Protein AF-F6BD03-F1 (afdb_monomer)

Nearest PDB structures (foldseek):
  6qvp-assembly3_C  TM=4.163E-01  e=8.626E+00  Salmonella enterica subsp. enterica serovar Typhimurium

Organism: Methanotorris igneus (strain DSM 5666 / JCM 11834 / Kol 5) (NCBI:txid880724)

Mean predicted aligned error: 10.79 Å

Structure (mmCIF, N/CA/C/O backbone):
data_AF-F6BD03-F1
#
_entry.id   AF-F6BD03-F1
#
loop_
_atom_site.group_PDB
_atom_site.id
_atom_site.type_symbol
_atom_site.label_atom_id
_atom_site.label_alt_id
_atom_site.label_comp_id
_atom_site.label_asym_id
_atom_site.label_entity_id
_atom_site.label_seq_id
_atom_site.pdbx_PDB_ins_code
_atom_site.Cartn_x
_atom_site.Cartn_y
_atom_site.Cartn_z
_atom_site.occupancy
_atom_site.B_iso_or_equiv
_atom_site.auth_seq_id
_atom_site.auth_comp_id
_atom_site.auth_asym_id
_atom_site.auth_atom_id
_atom_site.pdbx_PDB_model_num
ATOM 1 N N . MET A 1 1 ? -23.453 11.270 -38.953 1.00 34.50 1 MET A N 1
ATOM 2 C CA . MET A 1 1 ? -22.084 11.730 -38.633 1.00 34.50 1 MET A CA 1
ATOM 3 C C . MET A 1 1 ? -21.462 10.705 -37.702 1.00 34.50 1 MET A C 1
ATOM 5 O O . MET A 1 1 ? -22.049 10.405 -36.673 1.00 34.50 1 MET A O 1
ATOM 9 N N . GLY A 1 2 ? -20.407 10.031 -38.161 1.00 31.00 2 GLY A N 1
ATOM 10 C CA . GLY A 1 2 ? -19.904 8.798 -37.556 1.00 31.00 2 GLY A CA 1
ATOM 11 C C . GLY A 1 2 ? -19.148 9.021 -36.247 1.00 31.00 2 GLY A C 1
ATOM 12 O O . GLY A 1 2 ? -18.328 9.926 -36.150 1.00 31.00 2 GLY A O 1
ATOM 13 N N . ASN A 1 3 ? -19.401 8.139 -35.278 1.00 32.72 3 ASN A N 1
ATOM 14 C CA . ASN A 1 3 ? -18.598 7.952 -34.072 1.00 32.72 3 ASN A CA 1
ATOM 15 C C . ASN A 1 3 ? -17.151 7.601 -34.454 1.00 32.72 3 ASN A C 1
ATOM 17 O O . ASN A 1 3 ? -16.836 6.439 -34.736 1.00 32.72 3 ASN A O 1
ATOM 21 N N . VAL A 1 4 ? -16.262 8.596 -34.465 1.00 35.47 4 VAL A N 1
ATOM 22 C CA . VAL A 1 4 ? -14.822 8.373 -34.599 1.00 35.47 4 VAL A CA 1
ATOM 23 C C . VAL A 1 4 ? -14.325 7.820 -33.269 1.00 35.47 4 VAL A C 1
ATOM 25 O O . VAL A 1 4 ? -14.153 8.528 -32.283 1.00 35.47 4 VAL A O 1
ATOM 28 N N . LYS A 1 5 ? -14.145 6.499 -33.230 1.00 36.28 5 LYS A N 1
ATOM 29 C CA . LYS A 1 5 ? -13.460 5.806 -32.138 1.00 36.28 5 LYS A CA 1
ATOM 30 C C . LYS A 1 5 ? -12.080 6.443 -31.965 1.00 36.28 5 LYS A C 1
ATOM 32 O O . LYS A 1 5 ? -11.293 6.404 -32.909 1.00 36.28 5 LYS A O 1
ATOM 37 N N . ASN A 1 6 ? -11.787 6.964 -30.772 1.00 37.38 6 ASN A N 1
ATOM 38 C CA . ASN A 1 6 ? -10.440 7.331 -30.331 1.00 37.38 6 ASN A CA 1
ATOM 39 C C . ASN A 1 6 ? -9.505 6.129 -30.555 1.00 37.38 6 ASN A C 1
ATOM 41 O O . ASN A 1 6 ? -9.450 5.201 -29.745 1.00 37.38 6 ASN A O 1
ATOM 45 N N . LYS A 1 7 ? -8.818 6.086 -31.701 1.00 50.91 7 LYS A N 1
ATOM 46 C CA . LYS A 1 7 ? -7.825 5.055 -32.000 1.00 50.91 7 LYS A CA 1
ATOM 47 C C . LYS A 1 7 ? -6.576 5.429 -31.219 1.00 50.91 7 LYS A C 1
ATOM 49 O O . LYS A 1 7 ? -5.772 6.225 -31.686 1.00 50.91 7 LYS A O 1
ATOM 54 N N . GLY A 1 8 ? -6.444 4.879 -30.014 1.00 61.28 8 GLY A N 1
ATOM 55 C CA . GLY A 1 8 ? -5.214 5.002 -29.239 1.00 61.28 8 GLY A CA 1
ATOM 56 C C . GLY A 1 8 ? -3.986 4.628 -30.078 1.00 61.28 8 GLY A C 1
ATOM 57 O O . GLY A 1 8 ? -4.073 3.826 -31.014 1.00 61.28 8 GLY A O 1
ATOM 58 N N . LEU A 1 9 ? -2.840 5.221 -29.744 1.00 75.25 9 LEU A N 1
ATOM 59 C CA . LEU A 1 9 ? -1.565 4.950 -30.403 1.00 75.25 9 LEU A CA 1
ATOM 60 C C . LEU A 1 9 ? -1.291 3.443 -30.502 1.00 75.25 9 LEU A C 1
ATOM 62 O O . LEU A 1 9 ? -1.366 2.716 -29.510 1.00 75.25 9 LEU A O 1
ATOM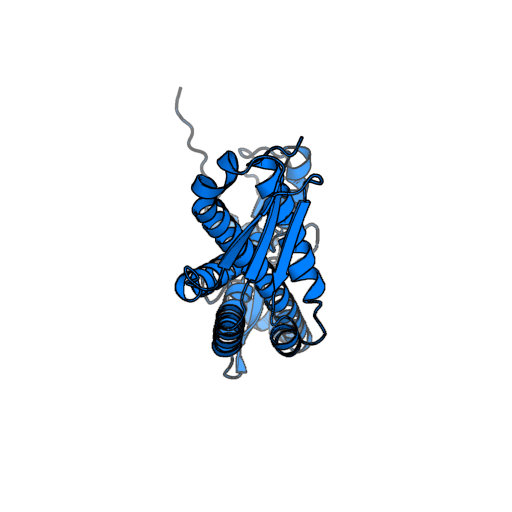 66 N N . SER A 1 10 ? -0.933 2.976 -31.701 1.00 82.00 10 SER A N 1
ATOM 67 C CA . SER A 1 10 ? -0.574 1.568 -31.895 1.00 82.00 10 SER A CA 1
ATOM 68 C C . SER A 1 10 ? 0.624 1.180 -31.020 1.00 82.00 10 SER A C 1
ATOM 70 O O . SER A 1 10 ? 1.537 1.982 -30.795 1.00 82.00 10 SER A O 1
ATOM 72 N N . SER A 1 11 ? 0.665 -0.079 -30.579 1.00 78.69 11 SER A N 1
ATOM 73 C CA . SER A 1 11 ? 1.770 -0.624 -29.775 1.00 78.69 11 SER A CA 1
ATOM 74 C C . SER A 1 11 ? 3.140 -0.423 -30.436 1.00 78.69 11 SER A C 1
ATOM 76 O O . SER A 1 11 ? 4.123 -0.132 -29.756 1.00 78.69 11 SER A O 1
ATOM 78 N N . ARG A 1 12 ? 3.199 -0.502 -31.773 1.00 81.81 12 ARG A N 1
ATOM 79 C CA . ARG A 1 12 ? 4.417 -0.273 -32.562 1.00 81.81 12 ARG A CA 1
ATOM 80 C C . ARG A 1 12 ? 4.909 1.173 -32.480 1.00 81.81 12 ARG A C 1
ATOM 82 O O . ARG A 1 12 ? 6.107 1.382 -32.321 1.00 81.81 12 ARG A O 1
ATOM 89 N N . ILE A 1 13 ? 4.014 2.158 -32.594 1.00 83.12 13 ILE A N 1
ATOM 90 C CA . ILE A 1 13 ? 4.390 3.580 -32.496 1.00 83.12 13 ILE A CA 1
ATOM 91 C C . ILE A 1 13 ? 4.804 3.904 -31.060 1.00 83.12 13 ILE A C 1
ATOM 93 O O . ILE A 1 13 ? 5.838 4.531 -30.852 1.00 83.12 13 ILE A O 1
ATOM 97 N N . ARG A 1 14 ? 4.062 3.389 -30.071 1.00 83.81 14 ARG A N 1
ATOM 98 C CA . ARG A 1 14 ? 4.405 3.542 -28.655 1.00 83.81 14 ARG A CA 1
ATOM 99 C C . ARG A 1 14 ? 5.822 3.062 -28.355 1.00 83.81 14 ARG A C 1
ATOM 101 O O . ARG A 1 14 ? 6.584 3.791 -27.737 1.00 83.81 14 ARG A O 1
ATOM 108 N N . LYS A 1 15 ? 6.189 1.871 -28.835 1.00 82.25 15 LYS A N 1
ATOM 109 C CA . LYS A 1 15 ? 7.537 1.325 -28.654 1.00 82.25 15 LYS A CA 1
ATOM 110 C C . LYS A 1 15 ? 8.623 2.248 -29.224 1.00 82.25 15 LYS A C 1
ATOM 112 O O . LYS A 1 15 ? 9.573 2.545 -28.516 1.00 82.25 15 LYS A O 1
ATOM 117 N N . LYS A 1 16 ? 8.441 2.764 -30.445 1.00 86.56 16 LYS A N 1
ATOM 118 C CA . LYS A 1 16 ? 9.410 3.683 -31.070 1.00 86.56 16 LYS A CA 1
ATOM 119 C C . LYS A 1 16 ? 9.624 4.974 -30.275 1.00 86.56 16 LYS A C 1
ATOM 121 O O . LYS A 1 16 ? 10.739 5.474 -30.227 1.00 86.56 16 LYS A O 1
ATOM 126 N N . ILE A 1 17 ? 8.564 5.521 -29.678 1.00 86.56 17 ILE A N 1
ATOM 127 C CA . ILE A 1 17 ? 8.647 6.748 -28.869 1.00 86.56 17 ILE A CA 1
ATOM 128 C C . ILE A 1 17 ? 9.423 6.478 -27.575 1.00 86.56 17 ILE A C 1
ATOM 130 O O . ILE A 1 17 ? 10.291 7.257 -27.202 1.00 86.56 17 ILE A O 1
ATOM 134 N N . LEU A 1 18 ? 9.162 5.337 -26.933 1.00 84.81 18 LEU A N 1
ATOM 135 C CA . LEU A 1 18 ? 9.890 4.928 -25.732 1.00 84.81 18 LEU A CA 1
ATOM 136 C C . LEU A 1 18 ? 11.373 4.666 -26.010 1.00 84.81 18 LEU A C 1
ATOM 138 O O . LEU A 1 18 ? 12.208 5.057 -25.204 1.00 84.81 18 LEU A O 1
ATOM 142 N N . GLU A 1 19 ? 11.694 4.037 -27.143 1.00 85.69 19 GLU A N 1
ATOM 143 C CA . GLU A 1 19 ? 13.076 3.826 -27.592 1.00 85.69 19 GLU A CA 1
ATOM 144 C C . GLU A 1 19 ? 13.786 5.155 -27.890 1.00 85.69 19 GLU A C 1
ATOM 146 O O . GLU A 1 19 ? 14.921 5.327 -27.453 1.00 85.69 19 GLU A O 1
ATOM 151 N N . ARG A 1 20 ? 13.118 6.109 -28.563 1.00 89.00 20 ARG A N 1
ATOM 152 C CA . ARG A 1 20 ? 13.652 7.465 -28.805 1.00 89.00 20 ARG A CA 1
ATOM 153 C C . ARG A 1 20 ? 14.023 8.164 -27.499 1.00 89.00 20 ARG A C 1
ATOM 155 O O . ARG A 1 20 ? 15.068 8.795 -27.428 1.00 89.00 20 ARG A O 1
ATOM 162 N N . ASP A 1 21 ? 13.173 8.029 -26.487 1.00 86.75 21 ASP A N 1
ATOM 163 C CA . ASP A 1 21 ? 13.332 8.705 -25.197 1.00 86.75 21 ASP A CA 1
ATOM 164 C C . ASP A 1 21 ? 14.113 7.856 -24.177 1.00 86.75 21 ASP A C 1
ATOM 166 O O . ASP A 1 21 ? 14.060 8.115 -22.973 1.00 86.75 21 ASP A O 1
ATOM 170 N N . GLU A 1 22 ? 14.793 6.798 -24.636 1.00 84.62 22 GLU A N 1
ATOM 171 C CA . GLU A 1 22 ? 15.607 5.884 -23.821 1.00 84.62 22 GLU A CA 1
ATOM 172 C C . GLU A 1 22 ? 14.873 5.293 -22.606 1.00 84.62 22 GLU A C 1
ATOM 174 O O . GLU A 1 22 ? 15.479 4.949 -21.588 1.00 84.62 22 GLU A O 1
ATOM 179 N N . TYR A 1 23 ? 13.546 5.175 -22.685 1.00 83.62 23 TYR A N 1
ATOM 180 C CA . TYR A 1 23 ? 12.695 4.750 -21.575 1.00 83.62 23 TYR A CA 1
ATOM 181 C C . TYR A 1 23 ? 12.895 5.605 -20.306 1.00 83.62 23 TYR A C 1
ATOM 183 O O . TYR A 1 23 ? 12.833 5.102 -19.173 1.00 83.62 23 TYR A O 1
ATOM 191 N N . LYS A 1 24 ? 13.087 6.914 -20.496 1.00 85.50 24 LYS A N 1
ATOM 192 C CA . LYS A 1 24 ? 13.157 7.932 -19.444 1.00 85.50 24 LYS A CA 1
ATOM 193 C C . LYS A 1 24 ? 12.016 8.937 -19.591 1.00 85.50 24 LYS A C 1
ATOM 195 O O . LYS A 1 24 ? 11.458 9.153 -20.664 1.00 85.50 24 LYS A O 1
ATOM 200 N N . CYS A 1 25 ? 11.643 9.557 -18.477 1.00 85.00 25 CYS A N 1
ATOM 201 C CA . CYS A 1 25 ? 10.797 10.744 -18.511 1.00 85.00 25 CYS A CA 1
ATOM 202 C C . CYS A 1 25 ? 11.588 11.916 -19.102 1.00 85.00 25 CYS A C 1
ATOM 204 O O . CYS A 1 25 ? 12.635 12.262 -18.562 1.00 85.00 25 CYS A O 1
ATOM 206 N N . ASN A 1 26 ? 11.062 12.583 -20.126 1.00 90.25 26 ASN A N 1
ATOM 207 C CA . ASN A 1 26 ? 11.735 13.744 -20.724 1.00 90.25 26 ASN A CA 1
ATOM 208 C C . ASN A 1 26 ? 11.722 14.999 -19.838 1.00 90.25 26 ASN A C 1
ATOM 210 O O . ASN A 1 26 ? 12.427 15.955 -20.130 1.00 90.25 26 ASN A O 1
ATOM 214 N N . ILE A 1 27 ? 10.914 15.018 -18.772 1.00 86.38 27 ILE A N 1
ATOM 215 C CA . ILE A 1 27 ? 10.847 16.156 -17.845 1.00 86.38 27 ILE A CA 1
ATOM 216 C C . ILE A 1 27 ? 11.785 15.953 -16.657 1.00 86.38 27 ILE A C 1
ATOM 218 O O . ILE A 1 27 ? 12.604 16.813 -16.365 1.00 86.38 27 ILE A O 1
ATOM 222 N N . CYS A 1 28 ? 11.670 14.825 -15.953 1.00 85.06 28 CYS A N 1
ATOM 223 C CA . CYS A 1 28 ? 12.428 14.590 -14.718 1.00 85.06 28 CYS A CA 1
ATOM 224 C C . CYS A 1 28 ? 13.559 13.562 -14.853 1.00 85.06 28 CYS A C 1
ATOM 226 O O . CYS A 1 28 ? 14.200 13.233 -13.862 1.00 85.06 28 CYS A O 1
ATOM 228 N N . GLY A 1 29 ? 13.763 12.975 -16.035 1.00 82.75 29 GLY A N 1
ATOM 229 C CA . GLY A 1 29 ? 14.787 11.951 -16.274 1.00 82.75 29 GLY A CA 1
ATOM 230 C C . GLY A 1 29 ? 14.507 10.583 -15.638 1.00 82.75 29 GLY A C 1
ATOM 231 O O . GLY A 1 29 ? 15.286 9.651 -15.827 1.00 82.75 29 GLY A O 1
ATOM 232 N N . HIS A 1 30 ? 13.404 10.419 -14.896 1.00 80.31 30 HIS A N 1
ATOM 233 C CA . HIS A 1 30 ? 13.116 9.186 -14.159 1.00 80.31 30 HIS A CA 1
ATOM 234 C C . HIS A 1 30 ? 13.024 7.964 -15.088 1.00 80.31 30 HIS A C 1
ATOM 236 O O . HIS A 1 30 ? 12.178 7.922 -15.988 1.00 80.31 30 HIS A O 1
ATOM 242 N N . LYS A 1 31 ? 13.869 6.955 -14.827 1.00 78.06 31 LYS A N 1
ATOM 243 C CA . LYS A 1 31 ? 13.807 5.625 -15.450 1.00 78.06 31 LYS A CA 1
ATOM 244 C C . LYS A 1 31 ? 12.600 4.867 -14.891 1.00 78.06 31 LYS A C 1
ATOM 246 O O . LYS A 1 31 ? 12.364 4.860 -13.686 1.00 78.06 31 LYS A O 1
ATOM 251 N N . TYR A 1 32 ? 11.821 4.226 -15.759 1.00 78.50 32 TYR A N 1
ATOM 252 C CA . TYR A 1 32 ? 10.611 3.515 -15.326 1.00 78.50 32 TYR A CA 1
ATOM 253 C C . TYR A 1 32 ? 10.855 2.065 -14.876 1.00 78.50 32 TYR A C 1
ATOM 255 O O . TYR A 1 32 ? 10.100 1.508 -14.069 1.00 78.50 32 TYR A O 1
ATOM 263 N N . LEU A 1 33 ? 11.892 1.448 -15.434 1.00 82.94 33 LEU A N 1
ATOM 264 C CA . LEU A 1 33 ? 12.322 0.104 -15.084 1.00 82.94 33 LEU A CA 1
ATOM 265 C C . LEU A 1 33 ? 13.367 0.181 -13.976 1.00 82.94 33 LEU A C 1
ATOM 267 O O . LEU A 1 33 ? 14.216 1.071 -13.971 1.00 82.94 33 LEU A O 1
ATOM 271 N N . GLN A 1 34 ? 13.279 -0.758 -13.049 1.00 83.12 34 GLN A N 1
ATOM 272 C CA . GLN A 1 34 ? 14.156 -0.890 -11.898 1.00 83.12 34 GLN A CA 1
ATOM 273 C C . GLN A 1 34 ? 14.659 -2.328 -11.819 1.00 83.12 34 GLN A C 1
ATOM 275 O O . GLN A 1 34 ? 14.013 -3.249 -12.323 1.00 83.12 34 GLN A O 1
ATOM 280 N N . ILE A 1 35 ? 15.810 -2.507 -11.176 1.00 86.81 35 ILE A N 1
ATOM 281 C CA . ILE A 1 35 ? 16.271 -3.833 -10.777 1.00 86.81 35 ILE A CA 1
ATOM 282 C C . ILE A 1 35 ? 15.667 -4.170 -9.428 1.00 86.81 35 ILE A C 1
ATOM 284 O O . ILE A 1 35 ? 15.650 -3.329 -8.536 1.00 86.81 35 ILE A O 1
ATOM 288 N N . HIS A 1 36 ? 15.206 -5.406 -9.328 1.00 89.81 36 HIS A N 1
ATOM 289 C CA . HIS A 1 36 ? 14.795 -6.046 -8.096 1.00 89.81 36 HIS A CA 1
ATOM 290 C C . HIS A 1 36 ? 15.735 -7.214 -7.799 1.00 89.81 36 HIS A C 1
ATOM 292 O O . HIS A 1 36 ? 16.073 -7.975 -8.717 1.00 89.81 36 HIS A O 1
ATOM 298 N N . ILE A 1 37 ? 16.140 -7.361 -6.538 1.00 89.06 37 ILE A N 1
ATOM 299 C CA . ILE A 1 37 ? 16.960 -8.479 -6.075 1.00 89.06 37 ILE A CA 1
ATOM 300 C C . ILE A 1 37 ? 16.025 -9.508 -5.443 1.00 89.06 37 ILE A C 1
ATOM 302 O O . ILE A 1 37 ? 15.458 -9.306 -4.375 1.00 89.06 37 ILE A O 1
ATOM 306 N N . LEU A 1 38 ? 15.859 -10.641 -6.119 1.00 86.31 38 LEU A N 1
ATOM 307 C CA . LEU A 1 38 ? 15.067 -11.754 -5.612 1.00 86.31 38 LEU A CA 1
ATOM 308 C C . LEU A 1 38 ? 15.739 -12.361 -4.373 1.00 86.31 38 LEU A C 1
ATOM 310 O O . LEU A 1 38 ? 16.960 -12.339 -4.236 1.00 86.31 38 LEU A O 1
ATOM 314 N N . LYS A 1 39 ? 14.954 -13.014 -3.508 1.00 82.88 39 LYS A N 1
ATOM 315 C CA . LYS A 1 39 ? 15.453 -13.662 -2.275 1.00 82.88 39 LYS A CA 1
ATOM 316 C C . LYS A 1 39 ? 16.577 -14.678 -2.491 1.00 82.88 39 LYS A C 1
ATOM 318 O O . LYS A 1 39 ? 17.366 -14.921 -1.588 1.00 82.88 39 LYS A O 1
ATOM 323 N N . ASN A 1 40 ? 16.651 -15.284 -3.674 1.00 84.88 40 ASN A N 1
ATOM 324 C CA . ASN A 1 40 ? 17.719 -16.214 -4.047 1.00 84.88 40 ASN A CA 1
ATOM 325 C C . ASN A 1 40 ? 18.979 -15.518 -4.606 1.00 84.88 40 ASN A C 1
ATOM 327 O O . ASN A 1 40 ? 19.872 -16.201 -5.096 1.00 84.88 40 ASN A O 1
ATOM 331 N N . GLY A 1 41 ? 19.037 -14.184 -4.576 1.00 84.88 41 GLY A N 1
ATOM 332 C CA . GLY A 1 41 ? 20.131 -13.368 -5.103 1.00 84.88 41 GLY A CA 1
ATOM 333 C C . GLY A 1 41 ? 20.040 -13.059 -6.600 1.00 84.88 41 GLY A C 1
ATOM 334 O O . GLY A 1 41 ? 20.858 -12.296 -7.110 1.00 84.88 41 GLY A O 1
ATOM 335 N N . ASN A 1 42 ? 19.058 -13.611 -7.322 1.00 88.19 42 ASN A N 1
ATOM 336 C CA . ASN A 1 42 ? 18.906 -13.342 -8.752 1.00 88.19 42 ASN A CA 1
ATOM 337 C C . ASN A 1 42 ? 18.360 -11.931 -9.003 1.00 88.19 42 ASN A C 1
ATOM 339 O O . ASN A 1 42 ? 17.533 -11.421 -8.253 1.00 88.19 42 ASN A O 1
ATOM 343 N N . LEU A 1 43 ? 18.767 -11.330 -10.120 1.00 90.81 43 LEU A N 1
ATOM 344 C CA . LEU A 1 43 ? 18.304 -10.008 -10.538 1.00 90.81 43 LEU A CA 1
ATOM 345 C C . LEU A 1 43 ? 17.118 -10.124 -11.501 1.00 90.81 43 LEU A C 1
ATOM 347 O O . LEU A 1 43 ? 17.119 -10.977 -12.390 1.00 90.81 43 LEU A O 1
ATOM 351 N N . SER A 1 44 ? 16.136 -9.234 -11.361 1.00 89.94 44 SER A N 1
ATOM 352 C CA . SER A 1 44 ? 15.012 -9.094 -12.295 1.00 89.94 44 SER A CA 1
ATOM 353 C C . SER A 1 44 ? 14.787 -7.634 -12.683 1.00 89.94 44 SER A C 1
ATOM 355 O O . SER A 1 44 ? 14.926 -6.735 -11.855 1.00 89.94 44 SER A O 1
ATOM 357 N N . ILE A 1 45 ? 14.415 -7.396 -13.944 1.00 89.88 45 ILE A N 1
ATOM 358 C CA . ILE A 1 45 ? 13.992 -6.090 -14.451 1.00 89.88 45 ILE A CA 1
ATOM 359 C C . ILE A 1 45 ? 12.491 -5.954 -14.262 1.00 89.88 45 ILE A C 1
ATOM 361 O O . ILE A 1 45 ? 11.693 -6.549 -14.983 1.00 89.88 45 ILE A O 1
ATOM 365 N N . LEU A 1 46 ? 12.083 -5.126 -13.309 1.00 87.06 46 LEU A N 1
ATOM 366 C CA . LEU A 1 46 ? 10.680 -4.890 -13.011 1.00 87.06 46 LEU A CA 1
ATOM 367 C C . LEU A 1 46 ? 10.295 -3.449 -13.311 1.00 87.06 46 LEU A C 1
ATOM 369 O O . LEU A 1 46 ? 11.047 -2.499 -13.115 1.00 87.06 46 LEU A O 1
ATOM 373 N N . CYS A 1 47 ? 9.057 -3.265 -13.753 1.00 82.69 47 CYS A N 1
ATOM 374 C CA . CYS A 1 47 ? 8.455 -1.949 -13.705 1.00 82.69 47 CYS A CA 1
ATOM 375 C C . CYS A 1 47 ? 8.242 -1.501 -12.257 1.00 82.69 47 CYS A C 1
ATOM 377 O O . CYS A 1 47 ? 7.959 -2.347 -11.409 1.00 82.69 47 CYS A O 1
ATOM 379 N N . LYS A 1 48 ? 8.251 -0.187 -11.986 1.00 80.00 48 LYS A N 1
ATOM 380 C CA . LYS A 1 48 ? 8.024 0.353 -10.629 1.00 80.00 48 LYS A CA 1
ATOM 381 C C . LYS A 1 48 ? 6.836 -0.308 -9.912 1.00 80.00 48 LYS A C 1
ATOM 383 O O . LYS A 1 48 ? 6.945 -0.719 -8.767 1.00 80.00 48 LYS A O 1
ATOM 388 N N . GLN A 1 49 ? 5.704 -0.511 -10.592 1.00 79.56 49 GLN A N 1
ATOM 389 C CA . GLN A 1 49 ? 4.540 -1.152 -9.967 1.00 79.56 49 GLN A CA 1
ATOM 390 C C . GLN A 1 49 ? 4.764 -2.638 -9.630 1.00 79.56 49 GLN A C 1
ATOM 392 O O . GLN A 1 49 ? 4.335 -3.095 -8.572 1.00 79.56 49 GLN A O 1
ATOM 397 N N . CYS A 1 50 ? 5.383 -3.412 -10.527 1.00 84.81 50 CYS A N 1
ATOM 398 C CA . CYS A 1 50 ? 5.688 -4.819 -10.259 1.00 84.81 50 CYS A CA 1
ATOM 399 C C . CYS A 1 50 ? 6.770 -4.967 -9.195 1.00 84.81 50 CYS A C 1
ATOM 401 O O . CYS A 1 50 ? 6.700 -5.921 -8.428 1.00 84.81 50 CYS A O 1
ATOM 403 N N . HIS A 1 51 ? 7.697 -4.013 -9.135 1.00 87.69 51 HIS A N 1
ATOM 404 C CA . HIS A 1 51 ? 8.753 -3.959 -8.144 1.00 87.69 51 HIS A CA 1
ATOM 405 C C . HIS A 1 51 ? 8.186 -3.767 -6.734 1.00 87.69 51 HIS A C 1
ATOM 407 O O . HIS A 1 51 ? 8.338 -4.645 -5.893 1.00 87.69 51 HIS A O 1
ATOM 413 N N . TYR A 1 52 ? 7.393 -2.710 -6.518 1.00 87.06 52 TYR A N 1
ATOM 414 C CA . TYR A 1 52 ? 6.691 -2.509 -5.244 1.00 87.06 52 TYR A CA 1
ATOM 415 C C . TYR A 1 52 ? 5.817 -3.710 -4.875 1.00 87.06 52 TYR A C 1
ATOM 417 O O . TYR A 1 52 ? 5.778 -4.112 -3.723 1.00 87.06 52 TYR A O 1
ATOM 425 N N . ARG A 1 53 ? 5.117 -4.322 -5.840 1.00 86.38 53 ARG A N 1
ATOM 426 C CA . ARG A 1 53 ? 4.302 -5.520 -5.573 1.00 86.38 53 ARG A CA 1
ATOM 427 C C . ARG A 1 53 ? 5.127 -6.739 -5.156 1.00 86.38 53 ARG A C 1
ATOM 429 O O . ARG A 1 53 ? 4.586 -7.576 -4.441 1.00 86.38 53 ARG A O 1
ATOM 436 N N . ALA A 1 54 ? 6.362 -6.876 -5.639 1.00 89.06 54 ALA A N 1
ATOM 437 C CA . ALA A 1 54 ? 7.260 -7.947 -5.217 1.00 89.06 54 ALA A CA 1
ATOM 438 C C . ALA A 1 54 ? 7.640 -7.752 -3.744 1.00 89.06 54 ALA A C 1
ATOM 440 O O . ALA A 1 54 ? 7.298 -8.600 -2.924 1.00 89.06 54 ALA A O 1
ATOM 441 N N . HIS A 1 55 ? 8.148 -6.566 -3.397 1.00 90.81 55 HIS A N 1
ATOM 442 C CA . HIS A 1 55 ? 8.465 -6.198 -2.014 1.00 90.81 55 HIS A CA 1
ATOM 443 C C . HIS A 1 55 ? 7.258 -6.273 -1.074 1.00 90.81 55 HIS A C 1
ATOM 445 O O . HIS A 1 55 ? 7.363 -6.830 0.010 1.00 90.81 55 HIS A O 1
ATOM 451 N N . ILE A 1 56 ? 6.075 -5.811 -1.498 1.00 89.31 56 ILE A N 1
ATOM 452 C CA . ILE A 1 56 ? 4.831 -5.970 -0.725 1.00 89.31 56 ILE A CA 1
ATOM 453 C C . ILE A 1 56 ? 4.563 -7.448 -0.433 1.00 89.31 56 ILE A C 1
ATOM 455 O O . ILE A 1 56 ? 4.248 -7.801 0.699 1.00 89.31 56 ILE A O 1
ATOM 459 N N . SER A 1 57 ? 4.670 -8.316 -1.441 1.00 88.19 57 SER A N 1
ATOM 460 C CA . SER A 1 57 ? 4.444 -9.750 -1.257 1.00 88.19 57 SER A CA 1
ATOM 461 C C . SER A 1 57 ? 5.454 -10.359 -0.287 1.00 88.19 57 SER A C 1
ATOM 463 O O . SER A 1 57 ? 5.090 -11.217 0.514 1.00 88.19 57 SER A O 1
ATOM 465 N N . ASP A 1 58 ? 6.710 -9.924 -0.348 1.00 89.25 58 ASP A N 1
ATOM 466 C CA . ASP A 1 58 ? 7.757 -10.402 0.546 1.00 89.25 58 ASP A CA 1
ATOM 467 C C . ASP A 1 58 ? 7.550 -9.925 1.982 1.00 89.25 58 ASP A C 1
ATOM 469 O O . ASP A 1 58 ? 7.605 -10.748 2.899 1.00 89.25 58 ASP A O 1
ATOM 473 N N . LYS A 1 59 ? 7.217 -8.643 2.165 1.00 88.25 59 LYS A N 1
ATOM 474 C CA . LYS A 1 59 ? 6.946 -8.046 3.472 1.00 88.25 59 LYS A CA 1
ATOM 475 C C . LYS A 1 59 ? 5.681 -8.578 4.117 1.00 88.25 59 LYS A C 1
ATOM 477 O O . LYS A 1 59 ? 5.708 -8.846 5.305 1.00 88.25 59 LYS A O 1
ATOM 482 N N . ILE A 1 60 ? 4.596 -8.805 3.376 1.00 86.19 60 ILE A N 1
ATOM 483 C CA . ILE A 1 60 ? 3.382 -9.417 3.949 1.00 86.19 60 ILE A CA 1
ATOM 484 C C . ILE A 1 60 ? 3.707 -10.777 4.581 1.00 86.19 60 ILE A C 1
ATOM 486 O O . ILE A 1 60 ? 3.230 -11.077 5.673 1.00 86.19 60 ILE A O 1
ATOM 490 N N . ASN A 1 61 ? 4.545 -11.583 3.925 1.00 85.81 61 ASN A N 1
ATOM 491 C CA . ASN A 1 61 ? 4.956 -12.876 4.466 1.00 85.81 61 ASN A CA 1
ATOM 492 C C . ASN A 1 61 ? 5.844 -12.716 5.711 1.00 85.81 61 ASN A C 1
ATOM 494 O O . ASN A 1 61 ? 5.613 -13.400 6.706 1.00 85.81 61 ASN A O 1
ATOM 498 N N . GLU A 1 62 ? 6.812 -11.795 5.683 1.00 87.69 62 GLU A N 1
ATOM 499 C CA . GLU A 1 62 ? 7.688 -11.473 6.824 1.00 87.69 62 GLU A CA 1
ATOM 500 C C . GLU A 1 62 ? 6.890 -10.962 8.038 1.00 87.69 62 GLU A C 1
ATOM 502 O O . GLU A 1 62 ? 7.121 -11.377 9.172 1.00 87.69 62 GLU A O 1
ATOM 507 N N . TYR A 1 63 ? 5.885 -10.124 7.787 1.00 86.62 63 TYR A N 1
ATOM 508 C CA . TYR A 1 63 ? 5.040 -9.496 8.798 1.00 86.62 63 TYR A CA 1
ATOM 509 C C . TYR A 1 63 ? 3.858 -10.362 9.245 1.00 86.62 63 TYR A C 1
ATOM 511 O O . TYR A 1 63 ? 3.108 -9.941 10.121 1.00 86.62 63 TYR A O 1
ATOM 519 N N . SER A 1 64 ? 3.664 -11.561 8.694 1.00 86.44 64 SER A N 1
ATOM 520 C CA . SER A 1 64 ? 2.510 -12.413 9.023 1.00 86.44 64 SER A CA 1
ATOM 521 C C . SER A 1 64 ? 2.393 -12.704 10.528 1.00 86.44 64 SER A C 1
ATOM 523 O O . SER A 1 64 ? 1.338 -12.481 11.121 1.00 86.44 64 SER A O 1
ATOM 525 N N . ASN A 1 65 ? 3.496 -13.099 11.172 1.00 85.69 65 ASN A N 1
ATOM 526 C CA . ASN A 1 65 ? 3.551 -13.335 12.619 1.00 85.69 65 ASN A CA 1
ATOM 527 C C . ASN A 1 65 ? 3.353 -12.048 13.429 1.00 85.69 65 ASN A C 1
ATOM 529 O O . ASN A 1 65 ? 2.694 -12.061 14.469 1.00 85.69 65 ASN A O 1
ATOM 533 N N . PHE A 1 66 ? 3.902 -10.928 12.953 1.00 84.75 66 PHE A N 1
ATOM 534 C CA . PHE A 1 66 ? 3.692 -9.621 13.571 1.00 84.75 66 PHE A CA 1
ATOM 535 C C . PHE A 1 66 ? 2.210 -9.229 13.540 1.00 84.75 66 PHE A C 1
ATOM 537 O O . PHE A 1 66 ? 1.650 -8.892 14.579 1.00 84.75 66 PHE A O 1
ATOM 544 N N . LEU A 1 67 ? 1.554 -9.332 12.379 1.00 84.38 67 LEU A N 1
ATOM 545 C CA . LEU A 1 67 ? 0.133 -9.024 12.212 1.00 84.38 67 LEU A CA 1
ATOM 546 C C . LEU A 1 67 ? -0.733 -9.902 13.115 1.00 84.38 67 LEU A C 1
ATOM 548 O O . LEU A 1 67 ? -1.625 -9.388 13.788 1.00 84.38 67 LEU A O 1
ATOM 552 N N . PHE A 1 68 ? -0.433 -11.201 13.174 1.00 86.81 68 PHE A N 1
ATOM 553 C CA . PHE A 1 68 ? -1.098 -12.125 14.085 1.00 86.81 68 PHE A CA 1
ATOM 554 C C . PHE A 1 68 ? -0.952 -11.669 15.541 1.00 86.81 68 PHE A C 1
ATOM 556 O O . PHE A 1 68 ? -1.942 -11.565 16.260 1.00 86.81 68 PHE A O 1
ATOM 563 N N . THR A 1 69 ? 0.268 -11.325 15.958 1.00 84.81 69 THR A N 1
ATOM 564 C CA . THR A 1 69 ? 0.569 -10.891 17.330 1.00 84.81 69 THR A CA 1
ATOM 565 C C . THR A 1 69 ? -0.151 -9.589 17.685 1.00 84.81 69 THR A C 1
ATOM 567 O O . THR A 1 69 ? -0.729 -9.488 18.765 1.00 84.81 69 THR A O 1
ATOM 570 N N . VAL A 1 70 ? -0.174 -8.612 16.769 1.00 81.88 70 VAL A N 1
ATOM 571 C CA . VAL A 1 70 ? -0.943 -7.366 16.923 1.00 81.88 70 VAL A CA 1
ATOM 572 C C . VAL A 1 70 ? -2.418 -7.682 17.141 1.00 81.88 70 VAL A C 1
ATOM 574 O O . VAL A 1 70 ? -3.002 -7.204 18.108 1.00 81.88 70 VAL A O 1
ATOM 577 N N . VAL A 1 71 ? -3.018 -8.515 16.286 1.00 83.69 71 VAL A N 1
ATOM 578 C CA . VAL A 1 71 ? -4.434 -8.886 16.408 1.00 83.69 71 VAL A CA 1
ATOM 579 C C . VAL A 1 71 ? -4.716 -9.579 17.743 1.00 83.69 71 VAL A C 1
ATOM 581 O O . VAL A 1 71 ? -5.647 -9.172 18.433 1.00 83.69 71 VAL A O 1
ATOM 584 N N . GLN A 1 72 ? -3.899 -10.557 18.149 1.00 84.56 72 GLN A N 1
ATOM 585 C CA . GLN A 1 72 ? -4.073 -11.252 19.431 1.00 84.56 72 GLN A CA 1
ATOM 586 C C . GLN A 1 72 ? -3.975 -10.294 20.623 1.00 84.56 72 GLN A C 1
ATOM 588 O O . GLN A 1 72 ? -4.834 -10.322 21.498 1.00 84.56 72 GLN A O 1
ATOM 593 N N . LYS A 1 73 ? -3.000 -9.375 20.635 1.00 80.44 73 LYS A N 1
ATOM 594 C CA . LYS A 1 73 ? -2.887 -8.376 21.709 1.00 80.44 73 LYS A CA 1
ATOM 595 C C . LYS A 1 73 ? -4.054 -7.408 21.765 1.00 80.44 73 LYS A C 1
ATOM 597 O O . LYS A 1 73 ? -4.447 -7.004 22.858 1.00 80.44 73 LYS A O 1
ATOM 602 N N . ILE A 1 74 ? -4.621 -7.045 20.619 1.00 79.06 74 ILE A N 1
ATOM 603 C CA . ILE A 1 74 ? -5.825 -6.217 20.604 1.00 79.06 74 ILE A CA 1
ATOM 604 C C . ILE A 1 74 ? -7.009 -7.023 21.157 1.00 79.06 74 ILE A C 1
ATOM 606 O O . ILE A 1 74 ? -7.726 -6.492 21.991 1.00 79.06 74 ILE A O 1
ATOM 610 N N . LEU A 1 75 ? -7.173 -8.302 20.793 1.00 80.50 75 LEU A N 1
ATOM 611 C CA . LEU A 1 75 ? -8.240 -9.167 21.327 1.00 80.50 75 LEU A CA 1
ATOM 612 C C . LEU A 1 75 ? -8.122 -9.426 22.840 1.00 80.50 75 LEU A C 1
ATOM 614 O O . LEU A 1 75 ? -9.139 -9.503 23.523 1.00 80.50 75 LEU A O 1
ATOM 618 N N . GLU A 1 76 ? -6.898 -9.534 23.366 1.00 81.75 76 GLU A N 1
ATOM 619 C CA . GLU A 1 76 ? -6.614 -9.608 24.811 1.00 81.75 76 GLU A CA 1
ATOM 620 C C . GLU A 1 76 ? -6.910 -8.286 25.544 1.00 81.75 76 GLU A C 1
ATOM 622 O O . GLU A 1 76 ? -7.036 -8.257 26.771 1.00 81.75 76 GLU A O 1
ATOM 627 N N . SER A 1 77 ? -6.987 -7.174 24.809 1.00 78.94 77 SER A N 1
ATOM 628 C CA . SER A 1 77 ? -7.274 -5.853 25.358 1.00 78.94 77 SER A CA 1
ATOM 629 C C . SER A 1 77 ? -8.777 -5.596 25.376 1.00 78.94 77 SER A C 1
ATOM 631 O O . SER A 1 77 ? -9.495 -5.912 24.428 1.00 78.94 77 SER A O 1
ATOM 633 N N . LYS A 1 78 ? -9.261 -4.963 26.445 1.00 80.81 78 LYS A N 1
ATOM 634 C CA . LYS A 1 78 ? -10.622 -4.428 26.485 1.00 80.81 78 LYS A CA 1
ATOM 635 C C . LYS A 1 78 ? -10.598 -2.981 26.020 1.00 80.81 78 LYS A C 1
ATOM 637 O O . LYS A 1 78 ? -9.804 -2.184 26.517 1.00 80.81 78 LYS A O 1
ATOM 642 N N . LEU A 1 79 ? -11.448 -2.673 25.045 1.00 80.44 79 LEU A N 1
ATOM 643 C CA . LEU A 1 79 ? -11.727 -1.311 24.618 1.00 80.44 79 LEU A CA 1
ATOM 644 C C . LEU A 1 79 ? -12.981 -0.838 25.338 1.00 80.44 79 LEU A C 1
ATOM 646 O O . LEU A 1 79 ? -14.079 -1.308 25.035 1.00 80.44 79 LEU A O 1
ATOM 650 N N . VAL A 1 80 ? -12.815 0.082 26.280 1.00 83.50 80 VAL A N 1
ATOM 651 C CA . VAL A 1 80 ? -13.910 0.653 27.056 1.00 83.50 80 VAL A CA 1
ATOM 652 C C . VAL A 1 80 ? -14.252 2.022 26.486 1.00 83.50 80 VAL A C 1
ATOM 654 O O . VAL A 1 80 ? -13.410 2.908 26.376 1.00 83.50 80 VAL A O 1
ATOM 657 N N . ILE A 1 81 ? -15.509 2.195 26.101 1.00 81.88 81 ILE A N 1
ATOM 658 C CA . ILE A 1 81 ? -16.056 3.462 25.631 1.00 81.88 81 ILE A CA 1
ATOM 659 C C . ILE A 1 81 ? -17.046 3.921 26.680 1.00 81.88 81 ILE A C 1
ATOM 661 O O . ILE A 1 81 ? -18.106 3.314 26.826 1.00 81.88 81 ILE A O 1
ATOM 665 N N . THR A 1 82 ? -16.703 4.991 27.383 1.00 84.75 82 THR A N 1
ATOM 666 C CA . THR A 1 82 ? -17.583 5.630 28.354 1.00 84.75 82 THR A CA 1
ATOM 667 C C . THR A 1 82 ? -18.265 6.817 27.694 1.00 84.75 82 THR A C 1
ATOM 669 O O . THR A 1 82 ? -17.610 7.747 27.223 1.00 84.75 82 THR A O 1
ATOM 672 N N . ILE A 1 83 ? -19.594 6.793 27.660 1.00 80.00 83 ILE A N 1
ATOM 673 C CA . ILE A 1 83 ? -20.406 7.897 27.152 1.00 80.00 83 ILE A CA 1
ATOM 674 C C . ILE A 1 83 ? -21.167 8.508 28.317 1.00 80.00 83 ILE A C 1
ATOM 676 O O . IL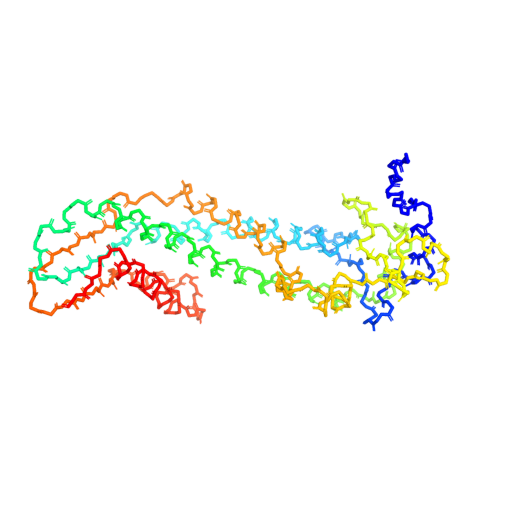E A 1 83 ? -22.049 7.878 28.900 1.00 80.00 83 ILE A O 1
ATOM 680 N N . ASN A 1 84 ? -20.824 9.748 28.633 1.00 79.81 84 ASN A N 1
ATOM 681 C CA . ASN A 1 84 ? -21.511 10.558 29.621 1.00 79.81 84 ASN A CA 1
ATOM 682 C C . ASN A 1 84 ? -22.590 11.370 28.893 1.00 79.81 84 ASN A C 1
ATOM 684 O O . ASN A 1 84 ? -22.265 12.147 27.996 1.00 79.81 84 ASN A O 1
ATOM 688 N N . SER A 1 85 ? -23.868 11.182 29.236 1.00 75.12 85 SER A N 1
ATOM 689 C CA . SER A 1 85 ? -24.981 11.918 28.611 1.00 75.12 85 SER A CA 1
ATOM 690 C C . SER A 1 85 ? -26.088 12.250 29.607 1.00 75.12 85 SER A C 1
ATOM 692 O O . SER A 1 85 ? -26.291 11.537 30.591 1.00 75.12 85 SER A O 1
ATOM 694 N N . LYS A 1 86 ? -26.836 13.321 29.313 1.00 73.00 86 LYS A N 1
ATOM 695 C CA . LYS A 1 86 ? -28.018 13.742 30.080 1.00 73.00 86 LYS A CA 1
ATOM 696 C C . LYS A 1 86 ? -29.252 12.861 29.821 1.00 73.00 86 LYS A C 1
ATOM 698 O O . LYS A 1 86 ? -30.203 12.920 30.595 1.00 73.00 86 LYS A O 1
ATOM 703 N N . SER A 1 87 ? -29.280 12.082 28.732 1.00 66.19 87 SER A N 1
ATOM 704 C CA . SER A 1 87 ? -30.451 11.295 28.310 1.00 66.19 87 SER A CA 1
ATOM 705 C C . SER A 1 87 ? -30.165 9.793 28.314 1.00 66.19 87 SER A C 1
ATOM 707 O O . SER A 1 87 ? -29.515 9.271 27.409 1.00 66.19 87 SER A O 1
ATOM 709 N N . GLU A 1 88 ? -30.720 9.069 29.290 1.00 60.75 88 GLU A N 1
ATOM 710 C CA . GLU A 1 88 ? -30.584 7.604 29.397 1.00 60.75 88 GLU A CA 1
ATOM 711 C C . GLU A 1 88 ? -31.213 6.851 28.201 1.00 60.75 88 GLU A C 1
ATOM 713 O O . GLU A 1 88 ? -30.787 5.748 27.859 1.00 60.75 88 GLU A O 1
ATOM 718 N N . ASN A 1 89 ? -32.183 7.462 27.506 1.00 56.81 89 ASN A N 1
ATOM 719 C CA . ASN A 1 89 ? -33.010 6.792 26.492 1.00 56.81 89 ASN A CA 1
ATOM 720 C C . ASN A 1 89 ? -32.421 6.768 25.068 1.00 56.81 89 ASN A C 1
ATOM 722 O O . ASN A 1 89 ? -32.862 5.964 24.251 1.00 56.81 89 ASN A O 1
ATOM 726 N N . ILE A 1 90 ? -31.430 7.607 24.738 1.00 56.12 90 ILE A N 1
ATOM 727 C CA . ILE A 1 90 ? -30.854 7.663 23.372 1.00 56.12 90 ILE A CA 1
ATOM 728 C C . ILE A 1 90 ? -29.773 6.583 23.152 1.00 56.12 90 ILE A C 1
ATOM 730 O O . ILE A 1 90 ? -29.422 6.266 22.017 1.00 56.12 90 ILE A O 1
ATOM 734 N N . LEU A 1 91 ? -29.250 5.970 24.216 1.00 56.44 91 LEU A N 1
ATOM 735 C CA . LEU A 1 91 ? -27.966 5.265 24.155 1.00 56.44 91 LEU A CA 1
ATOM 736 C C . LEU A 1 91 ? -28.042 3.736 24.084 1.00 56.44 91 LEU A C 1
ATOM 738 O O . LEU A 1 91 ? -27.135 3.130 23.519 1.00 56.44 91 LEU A O 1
ATOM 742 N N . ILE A 1 92 ? -29.114 3.097 24.567 1.00 58.06 92 ILE A N 1
ATOM 743 C CA . ILE A 1 92 ? -29.224 1.623 24.554 1.00 58.06 92 ILE A CA 1
ATOM 744 C C . ILE A 1 92 ? -29.363 1.083 23.120 1.00 58.06 92 ILE A C 1
ATOM 746 O O . ILE A 1 92 ? -28.627 0.175 22.747 1.00 58.06 92 ILE A O 1
ATOM 750 N N . TYR A 1 93 ? -30.215 1.694 22.284 1.00 58.19 93 TYR A N 1
ATOM 751 C CA . TYR A 1 93 ? -30.375 1.323 20.863 1.00 58.19 93 TYR A CA 1
ATOM 752 C C . TYR A 1 93 ? -29.138 1.638 20.002 1.00 58.19 93 TYR A C 1
ATOM 754 O O . TYR A 1 93 ? -28.993 1.102 18.908 1.00 58.19 93 TYR A O 1
ATOM 762 N N . ASN A 1 94 ? -28.235 2.490 20.497 1.00 72.81 94 ASN A N 1
ATOM 763 C CA . ASN A 1 94 ? -27.027 2.894 19.786 1.00 72.81 94 ASN A CA 1
ATOM 764 C C . ASN A 1 94 ? -25.782 2.082 20.179 1.00 72.81 94 ASN A C 1
ATOM 766 O O . ASN A 1 94 ? -24.762 2.239 19.517 1.00 72.81 94 ASN A O 1
ATOM 770 N N . LYS A 1 95 ? -25.818 1.203 21.196 1.00 77.75 95 LYS A N 1
ATOM 771 C CA . LYS A 1 95 ? -24.611 0.474 21.642 1.00 77.75 95 LYS A CA 1
ATOM 772 C C . LYS A 1 95 ? -24.005 -0.395 20.541 1.00 77.75 95 LYS A C 1
ATOM 774 O O . LYS A 1 95 ? -22.807 -0.290 20.295 1.00 77.75 95 LYS A O 1
ATOM 779 N N . ASP A 1 96 ? -24.817 -1.186 19.847 1.00 79.56 96 ASP A N 1
ATOM 780 C CA . ASP A 1 96 ? -24.331 -2.061 18.771 1.00 79.56 96 ASP A CA 1
ATOM 781 C C . ASP A 1 96 ? -23.840 -1.259 17.560 1.00 79.56 96 ASP A C 1
ATOM 783 O O . ASP A 1 96 ? -22.805 -1.578 16.976 1.00 79.56 96 ASP A O 1
ATOM 787 N N . LEU A 1 97 ? -24.519 -0.154 17.233 1.00 81.19 97 LEU A N 1
ATOM 788 C CA . LEU A 1 97 ? -24.071 0.768 16.188 1.00 81.19 97 LEU A CA 1
ATOM 789 C C . LEU A 1 97 ? -22.725 1.411 16.548 1.00 81.19 97 LEU A C 1
ATOM 791 O O . LEU A 1 97 ? -21.833 1.496 15.707 1.00 81.19 97 LEU A O 1
ATOM 795 N N . ILE A 1 98 ? -22.559 1.849 17.797 1.00 79.31 98 ILE A N 1
ATOM 796 C CA . ILE A 1 98 ? -21.307 2.423 18.300 1.00 79.31 98 ILE A CA 1
ATOM 797 C C . ILE A 1 98 ? -20.199 1.372 18.249 1.00 79.31 98 ILE A C 1
ATOM 799 O O . ILE A 1 98 ? -19.119 1.677 17.747 1.00 79.31 98 ILE A O 1
ATOM 803 N N . LYS A 1 99 ? -20.471 0.133 18.684 1.00 82.31 99 LYS A N 1
ATOM 804 C CA . LYS A 1 99 ? -19.529 -0.989 18.568 1.00 82.31 99 LYS A CA 1
ATOM 805 C C . LYS A 1 99 ? -19.088 -1.199 17.117 1.00 82.31 99 LYS A C 1
ATOM 807 O O . LYS A 1 99 ? -17.888 -1.190 16.852 1.00 82.31 99 LYS A O 1
ATOM 812 N N . ASP A 1 100 ? -20.021 -1.318 16.170 1.00 83.44 100 ASP A N 1
ATOM 813 C CA . ASP A 1 100 ? -19.698 -1.505 14.746 1.00 83.44 100 ASP A CA 1
ATOM 814 C C . ASP A 1 100 ? -18.821 -0.367 14.200 1.00 83.44 100 ASP A C 1
ATOM 816 O O . ASP A 1 100 ? -17.790 -0.586 13.559 1.00 83.44 100 ASP A O 1
ATOM 820 N N . VAL A 1 101 ? -19.205 0.874 14.486 1.00 82.69 101 VAL A N 1
ATOM 821 C CA . VAL A 1 101 ? -18.475 2.067 14.054 1.00 82.69 101 VAL A CA 1
ATOM 822 C C . VAL A 1 101 ? -17.052 2.056 14.587 1.00 82.69 101 VAL A C 1
ATOM 824 O O . VAL A 1 101 ? -16.104 2.272 13.827 1.00 82.69 101 VAL A O 1
ATOM 827 N N . VAL A 1 102 ? -16.901 1.812 15.885 1.00 81.00 102 VAL A N 1
ATOM 828 C CA . VAL A 1 102 ? -15.610 1.749 16.566 1.00 81.00 102 VAL A CA 1
ATOM 829 C C . VAL A 1 102 ? -14.741 0.686 15.922 1.00 81.00 102 VAL A C 1
ATOM 831 O O . VAL A 1 102 ? -13.600 0.975 15.566 1.00 81.00 102 VAL A O 1
ATOM 834 N N . LEU A 1 103 ? -15.290 -0.505 15.683 1.00 82.25 103 LEU A N 1
ATOM 835 C CA . LEU A 1 103 ? -14.559 -1.600 15.059 1.00 82.25 103 LEU A CA 1
ATOM 836 C C . LEU A 1 103 ? -14.117 -1.263 13.644 1.00 82.25 103 LEU A C 1
ATOM 838 O O . LEU A 1 103 ? -12.945 -1.443 13.310 1.00 82.25 103 LEU A O 1
ATOM 842 N N . ARG A 1 104 ? -14.995 -0.688 12.821 1.00 85.94 104 ARG A N 1
ATOM 843 C CA . ARG A 1 104 ? -14.618 -0.239 11.474 1.00 85.94 104 ARG A CA 1
ATOM 844 C C . ARG A 1 104 ? -13.513 0.815 11.509 1.00 85.94 104 ARG A C 1
ATOM 846 O O . ARG A 1 104 ? -12.603 0.769 10.678 1.00 85.94 104 ARG A O 1
ATOM 853 N N . LYS A 1 105 ? -13.563 1.762 12.454 1.00 85.00 105 LYS A N 1
ATOM 854 C CA . LYS A 1 105 ? -12.527 2.799 12.608 1.00 85.00 105 LYS A CA 1
ATOM 855 C C . LYS A 1 105 ? -11.212 2.226 13.119 1.00 85.00 105 LYS A C 1
ATOM 857 O O . LYS A 1 105 ? -10.174 2.583 12.568 1.00 85.00 105 LYS A O 1
ATOM 862 N N . LEU A 1 106 ? -11.252 1.319 14.087 1.00 81.75 106 LEU A N 1
ATOM 863 C CA . LEU A 1 106 ? -10.081 0.624 14.609 1.00 81.75 106 LEU A CA 1
ATOM 864 C C . LEU A 1 106 ? -9.373 -0.155 13.498 1.00 81.75 106 LEU A C 1
ATOM 866 O O . LEU A 1 106 ? -8.198 0.096 13.233 1.00 81.75 106 LEU A O 1
ATOM 870 N N . LYS A 1 107 ? -10.113 -1.002 12.768 1.00 86.44 107 LYS A N 1
ATOM 871 C CA . LYS A 1 107 ? -9.608 -1.752 11.605 1.00 86.44 107 LYS A CA 1
ATOM 872 C C . LYS A 1 107 ? -8.942 -0.822 10.592 1.00 86.44 107 LYS A C 1
ATOM 874 O O . LYS A 1 107 ? -7.821 -1.078 10.156 1.00 86.44 107 LYS A O 1
ATOM 879 N N . TYR A 1 108 ? -9.596 0.292 10.256 1.00 88.31 108 TYR A N 1
ATOM 880 C CA . TYR A 1 108 ? -9.058 1.281 9.321 1.00 88.31 108 TYR A CA 1
ATOM 881 C C . TYR A 1 108 ? -7.747 1.908 9.817 1.00 88.31 108 TYR A C 1
ATOM 883 O O . TYR A 1 108 ? -6.764 1.930 9.079 1.00 88.31 108 TYR A O 1
ATOM 891 N N . VAL A 1 109 ? -7.727 2.429 11.048 1.00 83.75 109 VAL A N 1
ATOM 892 C CA . VAL A 1 109 ? -6.574 3.153 11.608 1.00 83.75 109 VAL A CA 1
ATOM 893 C C . VAL A 1 109 ? -5.367 2.226 11.740 1.00 83.75 109 VAL A C 1
ATOM 895 O O . VAL A 1 109 ? -4.275 2.583 11.291 1.00 83.75 109 VAL A O 1
ATOM 898 N N . LEU A 1 110 ? -5.573 1.011 12.256 1.00 82.88 110 LEU A N 1
ATOM 899 C CA . LEU A 1 110 ? -4.526 -0.006 12.359 1.00 82.88 110 LEU A CA 1
ATOM 900 C C . LEU A 1 110 ? -3.960 -0.363 10.987 1.00 82.88 110 LEU A C 1
ATOM 902 O O . LEU A 1 110 ? -2.751 -0.267 10.772 1.00 82.88 110 LEU A O 1
ATOM 906 N N . SER A 1 111 ? -4.836 -0.699 10.037 1.00 88.31 111 SER A N 1
ATOM 907 C CA . SER A 1 111 ? -4.424 -1.060 8.678 1.00 88.31 111 SER A CA 1
ATOM 908 C C . SER A 1 111 ? -3.616 0.057 8.036 1.00 88.31 111 SER A C 1
ATOM 910 O O . SER A 1 111 ? -2.563 -0.184 7.449 1.00 88.31 111 SER A O 1
ATOM 912 N N . HIS A 1 112 ? -4.069 1.300 8.191 1.00 87.75 112 HIS A N 1
ATOM 913 C CA . HIS A 1 112 ? -3.416 2.469 7.624 1.00 87.75 112 HIS A CA 1
ATOM 914 C C . HIS A 1 112 ? -2.022 2.700 8.221 1.00 87.75 112 HIS A C 1
ATOM 916 O O . HIS A 1 112 ? -1.068 2.924 7.472 1.00 87.75 112 HIS A O 1
ATOM 922 N N . LYS A 1 113 ? -1.871 2.609 9.549 1.00 83.56 113 LYS A N 1
ATOM 923 C CA . LYS A 1 113 ? -0.567 2.784 10.202 1.00 83.56 113 LYS A CA 1
ATOM 924 C C . LYS A 1 113 ? 0.401 1.659 9.838 1.00 83.56 113 LYS A C 1
ATOM 926 O O . LYS A 1 113 ? 1.530 1.952 9.454 1.00 83.56 113 LYS A O 1
ATOM 931 N N . ILE A 1 114 ? -0.035 0.400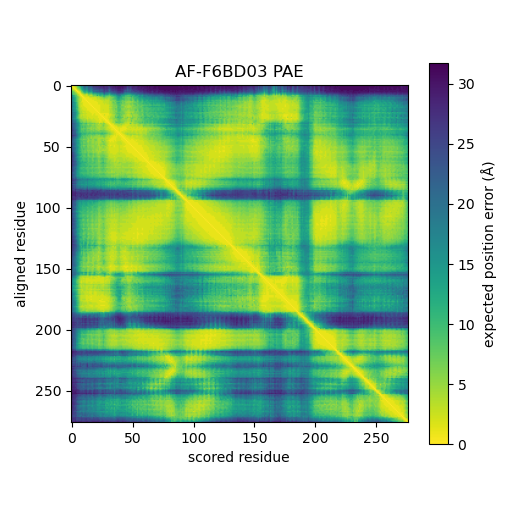 9.894 1.00 84.94 114 ILE A N 1
ATOM 932 C CA . ILE A 1 114 ? 0.814 -0.746 9.536 1.00 84.94 114 ILE A CA 1
ATOM 933 C C . ILE A 1 114 ? 1.244 -0.649 8.068 1.00 84.94 114 ILE A C 1
ATOM 935 O O . ILE A 1 114 ? 2.415 -0.848 7.755 1.00 84.94 114 ILE A O 1
ATOM 939 N N . THR A 1 115 ? 0.334 -0.248 7.173 1.00 88.75 115 THR A N 1
ATOM 940 C CA . THR A 1 115 ? 0.666 -0.005 5.761 1.00 88.75 115 THR A CA 1
ATOM 941 C C . THR A 1 115 ? 1.779 1.028 5.629 1.00 88.75 115 THR A C 1
ATOM 943 O O . THR A 1 115 ? 2.733 0.784 4.901 1.00 88.75 115 THR A O 1
ATOM 946 N N . LYS A 1 116 ? 1.693 2.166 6.332 1.00 86.50 116 LYS A N 1
ATOM 947 C CA . LYS A 1 116 ? 2.747 3.195 6.295 1.00 86.50 116 LYS A CA 1
ATOM 948 C C . LYS A 1 116 ? 4.097 2.648 6.750 1.00 86.50 116 LYS A C 1
ATOM 950 O O . LYS A 1 116 ? 5.082 2.843 6.052 1.00 86.50 116 LYS A O 1
ATOM 955 N N . ILE A 1 117 ? 4.113 1.927 7.869 1.00 84.75 117 ILE A N 1
ATOM 956 C CA . ILE A 1 117 ? 5.327 1.323 8.430 1.00 84.75 117 ILE A CA 1
ATOM 957 C C . ILE A 1 117 ? 5.996 0.393 7.414 1.00 84.75 117 ILE A C 1
ATOM 959 O O . ILE A 1 117 ? 7.191 0.514 7.159 1.00 84.75 117 ILE A O 1
ATOM 963 N N . ILE A 1 118 ? 5.220 -0.507 6.811 1.00 87.62 118 ILE A N 1
ATOM 964 C CA . ILE A 1 118 ? 5.742 -1.456 5.826 1.00 87.62 118 ILE A CA 1
ATOM 965 C C . ILE A 1 118 ? 6.186 -0.723 4.554 1.00 87.62 118 ILE A C 1
ATOM 967 O O . ILE A 1 118 ? 7.234 -1.044 4.006 1.00 87.62 118 ILE A O 1
ATOM 971 N N . MET A 1 119 ? 5.438 0.283 4.090 1.00 87.25 119 MET A N 1
ATOM 972 C CA . MET A 1 119 ? 5.820 1.076 2.915 1.00 87.25 119 MET A CA 1
ATOM 973 C C . MET A 1 119 ? 7.155 1.803 3.111 1.00 87.25 119 MET A C 1
ATOM 975 O O . MET A 1 119 ? 7.970 1.797 2.197 1.00 87.25 119 MET A O 1
ATOM 979 N N . GLU A 1 120 ? 7.406 2.368 4.295 1.00 86.56 120 GLU A N 1
ATOM 980 C CA . GLU A 1 120 ? 8.688 3.009 4.619 1.00 86.56 120 GLU A CA 1
ATOM 981 C C . GLU A 1 120 ? 9.864 2.025 4.564 1.00 86.56 120 GLU A C 1
ATOM 983 O O . GLU A 1 120 ? 10.970 2.401 4.181 1.00 86.56 120 GLU A O 1
ATOM 988 N N . GLU A 1 121 ? 9.653 0.767 4.949 1.00 88.69 121 GLU A N 1
ATOM 989 C CA . GLU A 1 121 ? 10.681 -0.273 4.848 1.00 88.69 121 GLU A CA 1
ATOM 990 C C . GLU A 1 121 ? 10.887 -0.735 3.409 1.00 88.69 121 GLU A C 1
ATOM 992 O O . GLU A 1 121 ? 12.026 -0.845 2.972 1.00 88.69 121 GLU A O 1
ATOM 997 N N . ILE A 1 122 ? 9.808 -0.897 2.640 1.00 89.88 122 ILE A N 1
ATOM 998 C CA . ILE A 1 122 ? 9.888 -1.196 1.205 1.00 89.88 122 ILE A CA 1
ATOM 999 C C . ILE A 1 122 ? 10.667 -0.107 0.463 1.00 89.88 122 ILE A C 1
ATOM 1001 O O . ILE A 1 122 ? 11.507 -0.415 -0.379 1.00 89.88 122 ILE A O 1
ATOM 1005 N N . ASP A 1 123 ? 10.412 1.165 0.769 1.00 88.12 123 ASP A N 1
ATOM 1006 C CA . ASP A 1 123 ? 11.129 2.276 0.144 1.00 88.12 123 ASP A CA 1
ATOM 1007 C C . ASP A 1 123 ? 12.635 2.226 0.466 1.00 88.12 123 ASP A C 1
ATOM 1009 O O . ASP A 1 123 ? 13.456 2.459 -0.424 1.00 88.12 123 ASP A O 1
ATOM 1013 N N . LYS A 1 124 ? 13.010 1.853 1.700 1.00 88.94 124 LYS A N 1
ATOM 1014 C CA . LYS A 1 124 ? 14.417 1.651 2.101 1.00 88.94 124 LYS A CA 1
ATOM 1015 C C . LYS A 1 124 ? 15.061 0.454 1.406 1.00 88.94 124 LYS A C 1
ATOM 1017 O O . LYS A 1 124 ? 16.222 0.549 0.998 1.00 88.94 124 LYS A O 1
ATOM 1022 N N . ASP A 1 125 ? 14.333 -0.649 1.260 1.00 89.62 125 ASP A N 1
ATOM 1023 C CA . ASP A 1 125 ? 14.814 -1.846 0.569 1.00 89.62 125 ASP A CA 1
ATOM 1024 C C . ASP A 1 125 ? 15.097 -1.521 -0.904 1.00 89.62 125 ASP A C 1
ATOM 1026 O O . ASP A 1 125 ? 16.208 -1.744 -1.385 1.00 89.62 125 ASP A O 1
ATOM 1030 N N . ILE A 1 126 ? 14.147 -0.870 -1.587 1.00 88.00 126 ILE A N 1
ATOM 1031 C CA . ILE A 1 126 ? 14.306 -0.416 -2.977 1.00 88.00 126 ILE A CA 1
ATOM 1032 C C . ILE A 1 126 ? 15.486 0.552 -3.107 1.00 88.00 126 ILE A C 1
ATOM 1034 O O . ILE A 1 126 ? 16.281 0.445 -4.042 1.00 88.00 126 ILE A O 1
ATOM 1038 N N . GLU A 1 127 ? 15.624 1.515 -2.193 1.00 86.94 127 GLU A N 1
ATOM 1039 C CA . GLU A 1 127 ? 16.749 2.451 -2.222 1.00 86.94 127 GLU A CA 1
ATOM 1040 C C . GLU A 1 127 ? 18.093 1.721 -2.076 1.00 86.94 127 GLU A C 1
ATOM 1042 O O . GLU A 1 127 ? 19.052 2.024 -2.790 1.00 86.94 127 GLU A O 1
ATOM 1047 N N . THR A 1 128 ? 18.153 0.723 -1.197 1.00 89.12 128 THR A N 1
ATOM 1048 C CA . THR A 1 128 ? 19.345 -0.102 -0.986 1.00 89.12 128 THR A CA 1
ATOM 1049 C C . THR A 1 128 ? 19.685 -0.915 -2.233 1.00 89.12 128 THR A C 1
ATOM 1051 O O . THR A 1 128 ? 20.827 -0.870 -2.690 1.00 89.12 128 THR A O 1
ATOM 1054 N N . GLU A 1 129 ? 18.709 -1.586 -2.850 1.00 88.56 129 GLU A N 1
ATOM 1055 C CA . GLU A 1 129 ? 18.907 -2.322 -4.108 1.00 88.56 129 GLU A CA 1
ATOM 1056 C C . GLU A 1 129 ? 19.452 -1.412 -5.218 1.00 88.56 129 GLU A C 1
ATOM 1058 O O . GLU A 1 129 ? 20.396 -1.765 -5.930 1.00 88.56 129 GLU A O 1
ATOM 1063 N N . LEU A 1 130 ? 18.894 -0.203 -5.346 1.00 81.88 130 LEU A N 1
ATOM 1064 C CA . LEU A 1 130 ? 19.332 0.766 -6.346 1.00 81.88 130 LEU A CA 1
ATOM 1065 C C . LEU A 1 130 ? 20.752 1.284 -6.088 1.00 81.88 130 LEU A C 1
ATOM 1067 O O . LEU A 1 130 ? 21.431 1.629 -7.055 1.00 81.88 130 LEU A O 1
ATOM 1071 N N . ARG A 1 131 ? 21.209 1.337 -4.834 1.00 85.62 131 ARG A N 1
ATOM 1072 C CA . ARG A 1 131 ? 22.586 1.725 -4.486 1.00 85.62 131 ARG A CA 1
ATOM 1073 C C . ARG A 1 131 ? 23.594 0.600 -4.714 1.00 85.62 131 ARG A C 1
ATOM 1075 O O . ARG A 1 131 ? 24.710 0.877 -5.136 1.00 85.62 131 ARG A O 1
ATOM 1082 N N . VAL A 1 132 ? 23.219 -0.646 -4.420 1.00 87.06 132 VAL A N 1
ATOM 1083 C CA . VAL A 1 132 ? 24.130 -1.805 -4.486 1.00 87.06 132 VAL A CA 1
ATOM 1084 C C . VAL A 1 132 ? 24.444 -2.207 -5.929 1.00 87.06 132 VAL A C 1
ATOM 1086 O O . VAL A 1 132 ? 25.542 -2.680 -6.215 1.00 87.06 132 VAL A O 1
ATOM 1089 N N . VAL A 1 133 ? 23.506 -2.008 -6.857 1.00 83.44 133 VAL A N 1
ATOM 1090 C CA . VAL A 1 133 ? 23.698 -2.374 -8.265 1.00 83.44 133 VAL A CA 1
ATOM 1091 C C . VAL A 1 133 ? 24.254 -1.189 -9.060 1.00 83.44 133 VAL A C 1
ATOM 1093 O O . VAL A 1 133 ? 23.627 -0.129 -9.113 1.00 83.44 133 VAL A O 1
ATOM 1096 N N . SER A 1 134 ? 25.400 -1.377 -9.724 1.00 86.31 134 SER A N 1
ATOM 1097 C CA . SER A 1 134 ? 26.013 -0.342 -10.570 1.00 86.31 134 SER A CA 1
ATOM 1098 C C . SER A 1 134 ? 25.151 -0.007 -11.790 1.00 86.31 134 SER A C 1
ATOM 1100 O O . SER A 1 134 ? 24.478 -0.883 -12.339 1.00 86.31 134 SER A O 1
ATOM 1102 N N . GLU A 1 135 ? 25.191 1.252 -12.242 1.00 81.12 135 GLU A N 1
ATOM 1103 C CA . GLU A 1 135 ? 24.424 1.704 -13.415 1.00 81.12 135 GLU A CA 1
ATOM 1104 C C . GLU A 1 135 ? 24.746 0.895 -14.678 1.00 81.12 135 GLU A C 1
ATOM 1106 O O . GLU A 1 135 ? 23.819 0.533 -15.398 1.00 81.12 135 GLU A O 1
ATOM 1111 N N . ASP A 1 136 ? 26.005 0.496 -14.883 1.00 85.06 136 ASP A N 1
ATOM 1112 C CA . ASP A 1 136 ? 26.409 -0.327 -16.030 1.00 85.06 136 ASP A CA 1
ATOM 1113 C C . ASP A 1 136 ? 25.691 -1.684 -16.053 1.00 85.06 136 ASP A C 1
ATOM 1115 O O . ASP A 1 136 ? 25.192 -2.121 -17.091 1.00 85.06 136 ASP A O 1
ATOM 1119 N N . ILE A 1 137 ? 25.583 -2.347 -14.894 1.00 85.69 137 ILE A N 1
ATOM 1120 C CA . ILE A 1 137 ? 24.842 -3.609 -14.768 1.00 85.69 137 ILE A CA 1
ATOM 1121 C C . ILE A 1 137 ? 23.354 -3.362 -15.036 1.00 85.69 137 ILE A C 1
ATOM 1123 O O . ILE A 1 137 ? 22.711 -4.170 -15.716 1.00 85.69 137 ILE A O 1
ATOM 1127 N N . LYS A 1 138 ? 22.802 -2.236 -14.554 1.00 82.00 138 LYS A N 1
ATOM 1128 C CA . LYS A 1 138 ? 21.401 -1.876 -14.826 1.00 82.00 138 LYS A CA 1
ATOM 1129 C C . LYS A 1 138 ? 21.145 -1.718 -16.315 1.00 82.00 138 LYS A C 1
ATOM 1131 O O . LYS A 1 138 ? 20.177 -2.275 -16.830 1.00 82.00 138 LYS A O 1
ATOM 1136 N N . GLU A 1 139 ? 22.007 -0.984 -17.004 1.00 82.62 139 GLU A N 1
ATOM 1137 C CA . GLU A 1 139 ? 21.873 -0.719 -18.433 1.00 82.62 139 GLU A CA 1
ATOM 1138 C C . GLU A 1 139 ? 22.005 -1.998 -19.254 1.00 82.62 139 GLU A C 1
ATOM 1140 O O . GLU A 1 139 ? 21.141 -2.278 -20.086 1.00 82.62 139 GLU A O 1
ATOM 1145 N N . GLN A 1 140 ? 22.996 -2.841 -18.955 1.00 85.75 140 GLN A N 1
ATOM 1146 C CA . GLN A 1 140 ? 23.166 -4.128 -19.631 1.00 85.75 140 GLN A CA 1
ATOM 1147 C C . GLN A 1 140 ? 21.947 -5.042 -19.465 1.00 85.75 140 GLN A C 1
ATOM 1149 O O . GLN A 1 140 ? 21.488 -5.641 -20.442 1.00 85.75 140 GLN A O 1
ATOM 1154 N N . LEU A 1 141 ? 21.391 -5.145 -18.254 1.00 84.88 141 LEU A N 1
ATOM 1155 C CA . LEU A 1 141 ? 20.218 -5.984 -17.999 1.00 84.88 141 LEU A CA 1
ATOM 1156 C C . LEU A 1 141 ? 18.953 -5.426 -18.664 1.00 84.88 141 LEU A C 1
ATOM 1158 O O . LEU A 1 141 ? 18.198 -6.182 -19.270 1.00 84.88 141 LEU A O 1
ATOM 1162 N N . ILE A 1 142 ? 18.733 -4.110 -18.626 1.00 83.75 142 ILE A N 1
ATOM 1163 C CA . ILE A 1 142 ? 17.594 -3.479 -19.309 1.00 83.75 142 ILE A CA 1
ATOM 1164 C C . ILE A 1 142 ? 17.675 -3.703 -20.827 1.00 83.75 142 ILE A C 1
ATOM 1166 O O . ILE A 1 142 ? 16.666 -4.063 -21.445 1.00 83.75 142 ILE A O 1
ATOM 1170 N N . LEU A 1 143 ? 18.864 -3.548 -21.421 1.00 83.00 143 LEU A N 1
ATOM 1171 C CA . LEU A 1 143 ? 19.103 -3.807 -22.844 1.00 83.00 143 LEU A CA 1
ATOM 1172 C C . LEU A 1 143 ? 18.854 -5.279 -23.189 1.00 83.00 143 LEU A C 1
ATOM 1174 O O . LEU A 1 143 ? 18.122 -5.580 -24.137 1.00 83.00 143 LEU A O 1
ATOM 1178 N N . LYS A 1 144 ? 19.390 -6.205 -22.383 1.00 86.00 144 LYS A N 1
ATOM 1179 C CA . LYS A 1 144 ? 19.168 -7.652 -22.537 1.00 86.00 144 LYS A CA 1
ATOM 1180 C C . LYS A 1 144 ? 17.679 -8.004 -22.497 1.00 86.00 144 LYS A C 1
ATOM 1182 O O . LYS A 1 144 ? 17.221 -8.829 -23.289 1.00 86.00 144 LYS A O 1
ATOM 1187 N N . ASN A 1 145 ? 16.912 -7.325 -21.648 1.00 82.62 145 ASN A N 1
ATOM 1188 C CA . ASN A 1 145 ? 15.479 -7.556 -21.469 1.00 82.62 145 ASN A CA 1
ATOM 1189 C C . ASN A 1 145 ? 14.619 -6.719 -22.434 1.00 82.62 145 ASN A C 1
ATOM 1191 O O . ASN A 1 145 ? 13.390 -6.695 -22.326 1.00 82.62 145 ASN A O 1
ATOM 1195 N N . ARG A 1 146 ? 15.248 -6.058 -23.421 1.00 83.69 146 ARG A N 1
ATOM 1196 C CA . ARG A 1 146 ? 14.596 -5.231 -24.451 1.00 83.69 146 ARG A CA 1
ATOM 1197 C C . ARG A 1 146 ? 13.668 -4.175 -23.848 1.00 83.69 146 ARG A C 1
ATOM 1199 O O . ARG A 1 146 ? 12.589 -3.930 -24.388 1.00 83.69 146 ARG A O 1
ATOM 1206 N N . HIS A 1 147 ? 14.080 -3.593 -22.722 1.00 81.69 147 HIS A N 1
ATOM 1207 C CA . HIS A 1 147 ? 13.327 -2.581 -21.983 1.00 81.69 147 HIS A CA 1
ATOM 1208 C C . HIS A 1 147 ? 11.906 -3.022 -21.587 1.00 81.69 147 HIS A C 1
ATOM 1210 O O . HIS A 1 147 ? 10.975 -2.211 -21.544 1.00 81.69 147 HIS A O 1
ATOM 1216 N N . ASN A 1 148 ? 11.730 -4.308 -21.282 1.00 83.50 148 ASN A N 1
ATOM 1217 C CA . ASN A 1 148 ? 10.467 -4.846 -20.794 1.00 83.50 148 ASN A CA 1
ATOM 1218 C C . ASN A 1 148 ? 10.586 -5.281 -19.336 1.00 83.50 148 ASN A C 1
ATOM 1220 O O . ASN A 1 148 ? 11.633 -5.729 -18.881 1.00 83.50 148 ASN A O 1
ATOM 1224 N N . CYS A 1 149 ? 9.472 -5.165 -18.616 1.00 84.06 149 CYS A N 1
ATOM 1225 C CA . CYS A 1 149 ? 9.321 -5.769 -17.300 1.00 84.06 149 CYS A CA 1
ATOM 1226 C C . CYS A 1 149 ? 9.250 -7.298 -17.429 1.00 84.06 149 CYS A C 1
ATOM 1228 O O . CYS A 1 149 ? 8.407 -7.800 -18.170 1.00 84.06 149 CYS A O 1
ATOM 1230 N N . ASP A 1 150 ? 10.029 -8.031 -16.642 1.00 87.44 150 ASP A N 1
ATOM 1231 C CA . ASP A 1 150 ? 10.044 -9.500 -16.629 1.00 87.44 150 ASP A CA 1
ATOM 1232 C C . ASP A 1 150 ? 8.706 -10.097 -16.211 1.00 87.44 150 ASP A C 1
ATOM 1234 O O . ASP A 1 150 ? 8.295 -11.149 -16.690 1.00 87.44 150 ASP A O 1
ATOM 1238 N N . LYS A 1 151 ? 8.000 -9.404 -15.314 1.00 86.19 151 LYS A N 1
ATOM 1239 C CA . LYS A 1 151 ? 6.757 -9.903 -14.726 1.00 86.19 151 LYS A CA 1
ATOM 1240 C C . LYS A 1 151 ? 5.532 -9.657 -15.596 1.00 86.19 151 LYS A C 1
ATOM 1242 O O . LYS A 1 151 ? 4.611 -10.465 -15.594 1.00 86.19 151 LYS A O 1
ATOM 1247 N N . CYS A 1 152 ? 5.465 -8.514 -16.275 1.00 83.94 152 CYS A N 1
ATOM 1248 C CA . CYS A 1 152 ? 4.255 -8.117 -17.003 1.00 83.94 152 CYS A CA 1
ATOM 1249 C C . CYS A 1 152 ? 4.490 -7.709 -18.457 1.00 83.94 152 CYS A C 1
ATOM 1251 O O . CYS A 1 152 ? 3.526 -7.429 -19.159 1.00 83.94 152 CYS A O 1
ATOM 1253 N N . GLY A 1 153 ? 5.740 -7.620 -18.910 1.00 79.94 153 GLY A N 1
ATOM 1254 C CA . GLY A 1 153 ? 6.093 -7.200 -20.266 1.00 79.94 153 GLY A CA 1
ATOM 1255 C C . GLY A 1 153 ? 5.897 -5.708 -20.561 1.00 79.94 153 GLY A C 1
ATOM 1256 O O . GLY A 1 153 ? 6.228 -5.269 -21.655 1.00 79.94 153 GLY A O 1
ATOM 1257 N N . TYR A 1 154 ? 5.374 -4.909 -19.622 1.00 72.31 154 TYR A N 1
ATOM 1258 C CA . TYR A 1 154 ? 5.033 -3.502 -19.869 1.00 72.31 154 TYR A CA 1
ATOM 1259 C C . TYR A 1 154 ? 6.154 -2.509 -19.527 1.00 72.31 154 TYR A C 1
ATOM 1261 O O . TYR A 1 154 ? 6.757 -2.566 -18.454 1.00 72.31 154 TYR A O 1
ATOM 1269 N N . SER A 1 155 ? 6.290 -1.494 -20.387 1.00 69.50 155 SER A N 1
ATOM 1270 C CA . SER A 1 155 ? 6.978 -0.219 -20.153 1.00 69.50 155 SER A CA 1
ATOM 1271 C C . SER A 1 155 ? 5.937 0.907 -19.999 1.00 69.50 155 SER A C 1
ATOM 1273 O O . SER A 1 155 ? 5.280 1.343 -20.951 1.00 69.50 155 SER A O 1
ATOM 1275 N N . TYR A 1 156 ? 5.711 1.344 -18.766 1.00 69.69 156 TYR A N 1
ATOM 1276 C CA . TYR A 1 156 ? 4.525 2.113 -18.352 1.00 69.69 156 TYR A CA 1
ATOM 1277 C C . TYR A 1 156 ? 4.729 3.630 -18.411 1.00 69.69 156 TYR A C 1
ATOM 1279 O O . TYR A 1 156 ? 3.956 4.369 -17.808 1.00 69.69 156 TYR A O 1
ATOM 1287 N N . LEU A 1 157 ? 5.771 4.118 -19.081 1.00 79.94 157 LEU A N 1
ATOM 1288 C CA . LEU A 1 157 ? 5.853 5.552 -19.330 1.00 79.94 157 LEU A CA 1
ATOM 1289 C C . LEU A 1 157 ? 4.656 5.978 -20.182 1.00 79.94 157 LEU A C 1
ATOM 1291 O O . LEU A 1 157 ? 4.246 5.269 -21.103 1.00 79.94 157 LEU A O 1
ATOM 1295 N N . GLU A 1 158 ? 4.044 7.096 -19.836 1.00 85.25 158 GLU A N 1
ATOM 1296 C CA . GLU A 1 158 ? 2.862 7.612 -20.514 1.00 85.25 158 GLU A CA 1
ATOM 1297 C C . GLU A 1 158 ? 3.319 8.458 -21.705 1.00 85.25 158 GLU A C 1
ATOM 1299 O O . GLU A 1 158 ? 4.315 9.171 -21.618 1.00 85.25 158 GLU A O 1
ATOM 1304 N N . ILE A 1 159 ? 2.629 8.326 -22.840 1.00 87.81 159 ILE A N 1
ATOM 1305 C CA . ILE A 1 159 ? 2.889 9.180 -24.001 1.00 87.81 159 ILE A CA 1
ATOM 1306 C C . ILE A 1 159 ? 1.919 10.341 -23.908 1.00 87.81 159 ILE A C 1
ATOM 1308 O O . ILE A 1 159 ? 0.712 10.116 -23.816 1.00 87.81 159 ILE A O 1
ATOM 1312 N N . HIS A 1 160 ? 2.464 11.546 -23.946 1.00 89.19 160 HIS A N 1
ATOM 1313 C CA . HIS A 1 160 ? 1.722 12.791 -23.915 1.00 89.19 160 HIS A CA 1
ATOM 1314 C C . HIS A 1 160 ? 1.842 13.515 -25.252 1.00 89.19 160 HIS A C 1
ATOM 1316 O O . HIS A 1 160 ? 2.910 13.502 -25.864 1.00 89.19 160 HIS A O 1
ATOM 1322 N N . HIS A 1 161 ? 0.765 14.170 -25.674 1.00 90.81 161 HIS A N 1
ATOM 1323 C CA . HIS A 1 161 ? 0.762 15.087 -26.811 1.00 90.81 161 HIS A CA 1
ATOM 1324 C C . HIS A 1 161 ? 1.176 16.479 -26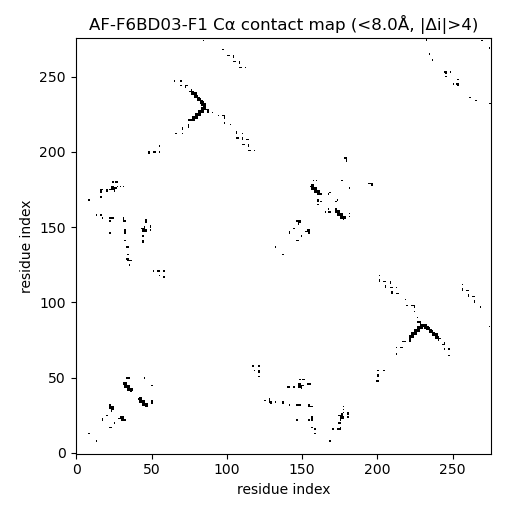.332 1.00 90.81 161 HIS A C 1
ATOM 1326 O O . HIS A 1 161 ? 0.486 17.062 -25.499 1.00 90.81 161 HIS A O 1
ATOM 1332 N N . ILE A 1 162 ? 2.288 17.009 -26.844 1.00 90.25 162 ILE A N 1
ATOM 1333 C CA . ILE A 1 162 ? 2.863 18.300 -26.430 1.00 90.25 162 ILE A CA 1
ATOM 1334 C C . ILE A 1 162 ? 1.864 19.441 -26.675 1.00 90.25 162 ILE A C 1
ATOM 1336 O O . ILE A 1 162 ? 1.680 20.303 -25.818 1.00 90.25 162 ILE A O 1
ATOM 1340 N N . ASP A 1 163 ? 1.169 19.413 -27.812 1.00 91.25 163 ASP A N 1
ATOM 1341 C CA . ASP A 1 163 ? 0.139 20.389 -28.184 1.00 91.25 163 ASP A CA 1
ATOM 1342 C C . ASP A 1 163 ? -1.234 20.162 -27.521 1.00 91.25 163 ASP A C 1
ATOM 1344 O O . ASP A 1 163 ? -2.175 20.911 -27.786 1.00 91.25 163 ASP A O 1
ATOM 1348 N N . LYS A 1 164 ? -1.369 19.134 -26.669 1.00 86.62 164 LYS A N 1
ATOM 1349 C CA . LYS A 1 164 ? -2.622 18.706 -26.017 1.00 86.62 164 LYS A CA 1
ATOM 1350 C C . LYS A 1 164 ? -3.732 18.264 -26.986 1.00 86.62 164 LYS A C 1
ATOM 1352 O O . LYS A 1 164 ? -4.857 18.025 -26.544 1.00 86.62 164 LYS A O 1
ATOM 1357 N N . ASN A 1 165 ? -3.438 18.101 -28.275 1.00 85.00 165 ASN A N 1
ATOM 1358 C CA . ASN A 1 165 ? -4.374 17.607 -29.276 1.00 85.00 165 ASN A CA 1
ATOM 1359 C C . ASN A 1 165 ? -4.155 16.107 -29.520 1.00 85.00 165 ASN A C 1
ATOM 1361 O O . ASN A 1 165 ? -3.218 15.696 -30.204 1.00 85.00 165 ASN A O 1
ATOM 1365 N N . SER A 1 166 ? -5.075 15.275 -29.025 1.00 85.62 166 SER A N 1
ATOM 1366 C CA . SER A 1 166 ? -5.003 13.814 -29.173 1.00 85.62 166 SER A CA 1
ATOM 1367 C C . SER A 1 166 ? -5.107 13.317 -30.622 1.00 85.62 166 SER A C 1
ATOM 1369 O O . SER A 1 166 ? -4.775 12.162 -30.902 1.00 85.62 166 SER A O 1
ATOM 1371 N N . GLU A 1 167 ? -5.569 14.155 -31.552 1.00 87.25 167 GLU A N 1
ATOM 1372 C CA . GLU A 1 167 ? -5.635 13.816 -32.976 1.00 87.25 167 GLU A CA 1
ATOM 1373 C C . GLU A 1 167 ? -4.279 14.010 -33.679 1.00 87.25 167 GLU A C 1
ATOM 1375 O O . GLU A 1 167 ? -3.983 13.309 -34.653 1.00 87.25 167 GLU A O 1
ATOM 1380 N N . ASN A 1 168 ? -3.410 14.884 -33.152 1.00 86.81 168 ASN A N 1
ATOM 1381 C CA . ASN A 1 168 ? -2.093 15.172 -33.717 1.00 86.81 168 ASN A CA 1
ATOM 1382 C C . ASN A 1 168 ? -1.051 14.121 -33.298 1.00 86.81 168 ASN A C 1
ATOM 1384 O O . ASN A 1 168 ? -0.212 14.331 -32.424 1.00 86.81 168 ASN A O 1
ATOM 1388 N N . ASN A 1 169 ? -1.078 12.968 -33.961 1.00 88.06 169 ASN A N 1
ATOM 1389 C CA . ASN A 1 169 ? -0.184 11.842 -33.674 1.00 88.06 169 ASN A CA 1
ATOM 1390 C C . ASN A 1 169 ? 1.193 11.939 -34.361 1.00 88.06 169 ASN A C 1
ATOM 1392 O O . ASN A 1 169 ? 1.856 10.917 -34.561 1.00 88.06 169 ASN A O 1
ATOM 1396 N N . ASN A 1 170 ? 1.624 13.147 -34.738 1.00 90.44 170 ASN A N 1
ATOM 1397 C CA . ASN A 1 170 ? 2.959 13.370 -35.280 1.00 90.44 170 ASN A CA 1
ATOM 1398 C C . ASN A 1 170 ? 4.016 12.997 -34.241 1.00 90.44 170 ASN A C 1
ATOM 1400 O O . ASN A 1 170 ? 3.925 13.381 -33.081 1.00 90.44 170 ASN A O 1
ATOM 1404 N N . PHE A 1 171 ? 5.035 12.251 -34.662 1.00 88.19 171 PHE A N 1
ATOM 1405 C CA . PHE A 1 171 ? 6.047 11.697 -33.760 1.00 88.19 171 PHE A CA 1
ATOM 1406 C C . PHE A 1 171 ? 6.766 12.772 -32.923 1.00 88.19 171 PHE A C 1
ATOM 1408 O O . PHE A 1 171 ? 7.036 12.555 -31.746 1.00 88.19 171 PHE A O 1
ATOM 1415 N N . GLU A 1 172 ? 7.015 13.945 -33.508 1.00 90.62 172 GLU A N 1
ATOM 1416 C CA . GLU A 1 172 ? 7.623 15.110 -32.847 1.00 90.62 172 GLU A CA 1
ATOM 1417 C C . GLU A 1 172 ? 6.699 15.777 -31.819 1.00 90.62 172 GLU A C 1
ATOM 1419 O O . GLU A 1 172 ? 7.177 16.395 -30.875 1.00 90.62 172 GLU A O 1
ATOM 1424 N N . ASN A 1 173 ? 5.381 15.605 -31.956 1.00 89.69 173 ASN A N 1
ATOM 1425 C CA . ASN A 1 173 ? 4.379 16.117 -31.021 1.00 89.69 173 ASN A CA 1
ATOM 1426 C C . ASN A 1 173 ? 4.152 15.177 -29.820 1.00 89.69 173 ASN A C 1
ATOM 1428 O O . ASN A 1 173 ? 3.324 15.453 -28.956 1.00 89.69 173 ASN A O 1
ATOM 1432 N N . LEU A 1 174 ? 4.852 14.044 -29.753 1.00 92.56 174 LEU A N 1
ATOM 1433 C CA . LEU A 1 174 ? 4.677 13.044 -28.704 1.00 92.56 174 LEU A CA 1
ATOM 1434 C C . LEU A 1 174 ? 5.900 13.008 -27.798 1.00 92.56 174 LEU A C 1
ATOM 1436 O O . LEU A 1 174 ? 7.030 12.968 -28.282 1.00 92.56 174 LEU A O 1
ATOM 1440 N N . ILE A 1 175 ? 5.677 12.953 -26.488 1.00 91.88 175 ILE A N 1
ATOM 1441 C CA . ILE A 1 175 ? 6.733 12.920 -25.474 1.00 91.88 175 ILE A CA 1
ATOM 1442 C C . ILE A 1 175 ? 6.471 11.828 -24.438 1.00 91.88 175 ILE A C 1
ATOM 1444 O O . ILE A 1 175 ? 5.333 11.598 -24.023 1.00 91.88 175 ILE A O 1
ATOM 1448 N N . THR A 1 176 ? 7.530 11.146 -24.010 1.00 90.62 176 THR A N 1
ATOM 1449 C CA . THR A 1 176 ? 7.462 10.145 -22.944 1.00 90.62 176 THR A CA 1
ATOM 1450 C C . THR A 1 176 ? 7.570 10.805 -21.574 1.00 90.62 176 THR A C 1
ATOM 1452 O O . THR A 1 176 ? 8.556 11.484 -21.278 1.00 90.62 176 THR A O 1
ATOM 1455 N N . LEU A 1 177 ? 6.587 10.568 -20.707 1.00 83.12 177 LEU A N 1
ATOM 1456 C CA . LEU A 1 177 ? 6.525 11.109 -19.353 1.00 83.12 177 LEU A CA 1
ATOM 1457 C C . LEU A 1 177 ? 6.362 9.997 -18.315 1.00 83.12 177 LEU A C 1
ATOM 1459 O O . LEU A 1 177 ? 5.679 8.995 -18.535 1.00 83.12 177 LEU A O 1
ATOM 1463 N N . CYS A 1 178 ? 6.948 10.185 -17.131 1.00 82.50 178 CYS A N 1
ATOM 1464 C CA . CYS A 1 178 ? 6.526 9.402 -15.977 1.00 82.50 178 CYS A CA 1
ATOM 1465 C C . CYS A 1 178 ? 5.116 9.834 -15.560 1.00 82.50 178 CYS A C 1
ATOM 1467 O O . CYS A 1 178 ? 4.690 10.963 -15.804 1.00 82.50 178 CYS A O 1
ATOM 1469 N N . ARG A 1 179 ? 4.403 8.943 -14.873 1.00 78.62 179 ARG A N 1
ATOM 1470 C CA . ARG A 1 179 ? 3.017 9.178 -14.453 1.00 78.62 179 ARG A C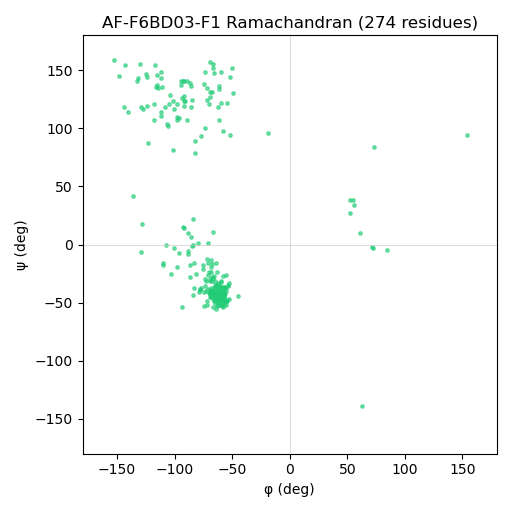A 1
ATOM 1471 C C . ARG A 1 179 ? 2.837 10.419 -13.575 1.00 78.62 179 ARG A C 1
ATOM 1473 O O . ARG A 1 179 ? 1.757 10.989 -13.533 1.00 78.62 179 ARG A O 1
ATOM 1480 N N . GLU A 1 180 ? 3.865 10.819 -12.834 1.00 76.56 180 GLU A N 1
ATOM 1481 C CA . GLU A 1 180 ? 3.827 12.037 -12.022 1.00 76.56 180 GLU A CA 1
ATOM 1482 C C . GLU A 1 180 ? 3.931 13.295 -12.885 1.00 76.56 180 GLU A C 1
ATOM 1484 O O . GLU A 1 180 ? 3.029 14.123 -12.844 1.00 76.56 180 GLU A O 1
ATOM 1489 N N . CYS A 1 181 ? 4.947 13.395 -13.747 1.00 81.62 181 CYS A N 1
ATOM 1490 C CA . CYS A 1 181 ? 5.075 14.506 -14.691 1.00 81.62 181 CYS A CA 1
ATOM 1491 C C . CYS A 1 181 ? 3.867 14.605 -15.632 1.00 81.62 181 CYS A C 1
ATOM 1493 O O . CYS A 1 181 ? 3.369 15.700 -15.869 1.00 81.62 181 CYS A O 1
ATOM 1495 N N . HIS A 1 182 ? 3.355 13.469 -16.113 1.00 85.38 182 HIS A N 1
ATOM 1496 C CA . HIS A 1 182 ? 2.154 13.422 -16.945 1.00 85.38 182 HIS A CA 1
ATOM 1497 C C . HIS A 1 182 ? 0.933 14.000 -16.214 1.00 85.38 182 HIS A C 1
ATOM 1499 O O . HIS A 1 182 ? 0.228 14.852 -16.751 1.00 85.38 182 HIS A O 1
ATOM 1505 N N . ARG A 1 183 ? 0.704 13.589 -14.957 1.00 80.94 183 ARG A N 1
ATOM 1506 C CA . ARG A 1 183 ? -0.360 14.156 -14.114 1.00 80.94 183 ARG A CA 1
ATOM 1507 C C . ARG A 1 183 ? -0.158 15.643 -13.864 1.00 80.94 183 ARG A C 1
ATOM 1509 O O . ARG A 1 183 ? -1.129 16.373 -13.975 1.00 80.94 183 ARG A O 1
ATOM 1516 N N . ASN A 1 184 ? 1.060 16.078 -13.546 1.00 80.19 184 ASN A N 1
ATOM 1517 C CA . ASN A 1 184 ? 1.357 17.476 -13.233 1.00 80.19 184 ASN A CA 1
ATOM 1518 C C . ASN A 1 184 ? 1.016 18.405 -14.409 1.00 80.19 184 ASN A C 1
ATOM 1520 O O . ASN A 1 184 ? 0.454 19.470 -14.194 1.00 80.19 184 ASN A O 1
ATOM 1524 N N . ILE A 1 185 ? 1.242 17.965 -15.650 1.00 81.94 185 ILE A N 1
ATOM 1525 C CA . ILE A 1 185 ? 0.855 18.727 -16.850 1.00 81.94 185 ILE A CA 1
ATOM 1526 C C . ILE A 1 185 ? -0.670 18.830 -17.014 1.00 81.94 185 ILE A C 1
ATOM 1528 O O . ILE A 1 185 ? -1.181 19.826 -17.526 1.00 81.94 185 ILE A O 1
ATOM 1532 N N . HIS A 1 186 ? -1.416 17.815 -16.575 1.00 78.88 186 HIS A N 1
ATOM 1533 C CA . HIS A 1 186 ? -2.881 17.835 -16.571 1.00 78.88 186 HIS A CA 1
ATOM 1534 C C . HIS A 1 186 ? -3.489 18.432 -15.289 1.00 78.88 186 HIS A C 1
ATOM 1536 O O . HIS A 1 186 ? -4.701 18.637 -15.239 1.00 78.88 186 HIS A O 1
ATOM 1542 N N . TYR A 1 187 ? -2.680 18.715 -14.265 1.00 68.19 187 TYR A N 1
ATOM 1543 C CA . TYR A 1 187 ? -3.135 19.159 -12.944 1.00 68.19 187 TYR A CA 1
ATOM 1544 C C . TYR A 1 187 ? -3.758 20.559 -12.989 1.00 68.19 187 TYR A C 1
ATOM 1546 O O . TYR A 1 187 ? -4.693 20.829 -12.239 1.00 68.19 187 TYR A O 1
ATOM 1554 N N . ASP A 1 188 ? -3.336 21.398 -13.940 1.00 55.72 188 ASP A N 1
ATOM 1555 C CA . ASP A 1 188 ? -3.960 22.700 -14.216 1.00 55.72 188 ASP A CA 1
ATOM 1556 C C . ASP A 1 188 ? -5.377 22.582 -14.817 1.00 55.72 188 ASP A C 1
ATOM 1558 O O . ASP A 1 188 ? -6.109 23.567 -14.870 1.00 55.72 188 ASP A O 1
ATOM 1562 N N . LEU A 1 189 ? -5.790 21.391 -15.276 1.00 54.03 189 LEU A N 1
ATOM 1563 C CA . LEU A 1 189 ? -7.053 21.174 -15.997 1.00 54.03 189 LEU A CA 1
ATOM 1564 C C . LEU A 1 189 ? -8.106 20.379 -15.208 1.00 54.03 189 LEU A C 1
ATOM 1566 O O . LEU A 1 189 ? -9.282 20.436 -15.561 1.00 54.03 189 LEU A O 1
ATOM 1570 N N . TYR A 1 190 ? -7.730 19.662 -14.143 1.00 43.91 190 TYR A N 1
ATOM 1571 C CA . TYR A 1 190 ? -8.666 18.846 -13.360 1.00 43.91 190 TYR A CA 1
ATOM 1572 C C . TYR A 1 190 ? -8.378 18.935 -11.858 1.00 43.91 190 TYR A C 1
ATOM 1574 O O . TYR A 1 190 ? -7.360 18.448 -11.367 1.00 43.91 190 TYR A O 1
ATOM 1582 N N . GLN A 1 191 ? -9.312 19.518 -11.099 1.00 42.44 191 GLN A N 1
ATOM 1583 C CA . GLN A 1 191 ? -9.251 19.501 -9.639 1.00 42.44 191 GLN A CA 1
ATOM 1584 C C . GLN A 1 191 ? -9.452 18.076 -9.093 1.00 42.44 191 GLN A C 1
ATOM 1586 O O . GLN A 1 191 ? -10.441 17.415 -9.397 1.00 42.44 191 GLN A O 1
ATOM 1591 N N . LYS A 1 192 ? -8.549 17.695 -8.178 1.00 48.25 192 LYS A N 1
ATOM 1592 C CA . LYS A 1 192 ? -8.620 16.574 -7.219 1.00 48.25 192 LYS A CA 1
ATOM 1593 C C . LYS A 1 192 ? -8.459 15.152 -7.777 1.00 48.25 192 LYS A C 1
ATOM 1595 O O . LYS A 1 192 ? -9.411 14.385 -7.821 1.00 48.25 192 LYS A O 1
ATOM 1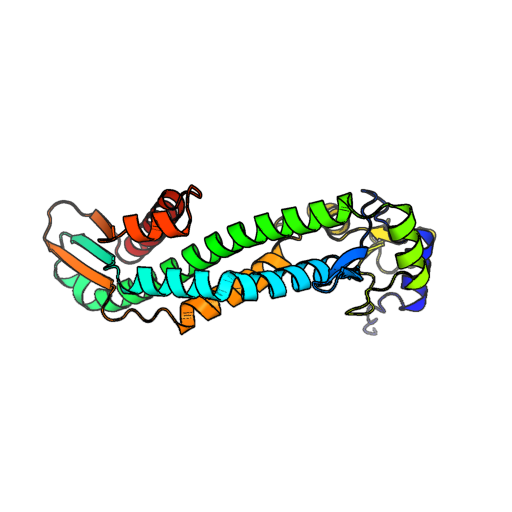600 N N . THR A 1 193 ? -7.203 14.733 -7.937 1.00 38.22 193 THR A N 1
ATOM 1601 C CA . THR A 1 193 ? -6.716 13.455 -7.370 1.00 38.22 193 THR A CA 1
ATOM 1602 C C . THR A 1 193 ? -5.271 13.656 -6.919 1.00 38.22 193 THR A C 1
ATOM 1604 O O . THR A 1 193 ? -4.433 14.010 -7.745 1.00 38.22 193 THR A O 1
ATOM 1607 N N . GLY A 1 194 ? -5.002 13.487 -5.622 1.00 38.75 194 GLY A N 1
ATOM 1608 C CA . GLY A 1 194 ? -3.748 13.866 -4.966 1.00 38.75 194 GLY A CA 1
ATOM 1609 C C . GLY A 1 194 ? -2.472 13.340 -5.636 1.00 38.75 194 GLY A C 1
ATOM 1610 O O . GLY A 1 194 ? -2.412 12.227 -6.169 1.00 38.75 194 GLY A O 1
ATOM 1611 N N . VAL A 1 195 ? -1.434 14.173 -5.589 1.00 38.69 195 VAL A N 1
ATOM 1612 C CA . VAL A 1 195 ? -0.070 13.863 -6.023 1.00 38.69 195 VAL A CA 1
ATOM 1613 C C . VAL A 1 195 ? 0.478 12.729 -5.155 1.00 38.69 195 VAL A C 1
ATOM 1615 O O . VAL A 1 195 ? 0.575 12.854 -3.939 1.00 38.69 195 VAL A O 1
ATOM 1618 N N . GLY A 1 196 ? 0.809 11.600 -5.780 1.00 47.22 196 GLY A N 1
ATOM 1619 C CA . GLY A 1 196 ? 1.410 10.460 -5.095 1.00 47.22 196 GLY A CA 1
ATOM 1620 C C . GLY A 1 196 ? 1.113 9.146 -5.801 1.00 47.22 196 GLY A C 1
ATOM 1621 O O . GLY A 1 196 ? 0.118 8.480 -5.536 1.00 47.22 196 GLY A O 1
ATOM 1622 N N . ASN A 1 197 ? 2.018 8.694 -6.669 1.00 45.84 197 ASN A N 1
ATOM 1623 C CA . ASN A 1 197 ? 1.986 7.330 -7.219 1.00 45.84 197 ASN A CA 1
ATOM 1624 C C . ASN A 1 197 ? 2.251 6.222 -6.175 1.00 45.84 197 ASN A C 1
ATOM 1626 O O . ASN A 1 197 ? 2.373 5.053 -6.537 1.00 45.84 197 ASN A O 1
ATOM 1630 N N . VAL A 1 198 ? 2.253 6.585 -4.894 1.00 49.34 198 VAL A N 1
ATOM 1631 C CA . VAL A 1 198 ? 2.136 5.712 -3.725 1.00 49.34 198 VAL A CA 1
ATOM 1632 C C . VAL A 1 198 ? 0.736 5.084 -3.639 1.00 49.34 198 VAL A C 1
ATOM 1634 O O . VAL A 1 198 ? 0.592 3.983 -3.127 1.00 49.34 198 VAL A O 1
ATOM 1637 N N . GLU A 1 199 ? -0.287 5.700 -4.242 1.00 61.34 199 GLU A N 1
ATOM 1638 C CA . GLU A 1 199 ? -1.692 5.300 -4.088 1.00 61.34 199 GLU A CA 1
ATOM 1639 C C . GLU A 1 199 ? -1.981 3.846 -4.514 1.00 61.34 199 GLU A C 1
ATOM 1641 O O . GLU A 1 199 ? -2.729 3.149 -3.846 1.00 61.34 19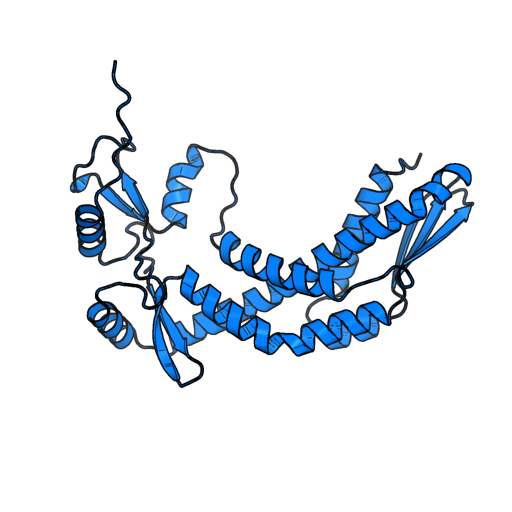9 GLU A O 1
ATOM 1646 N N . LYS A 1 200 ? -1.354 3.309 -5.577 1.00 66.81 200 LYS A N 1
ATOM 1647 C CA . LYS A 1 200 ? -1.631 1.916 -6.004 1.00 66.81 200 LYS A CA 1
ATOM 1648 C C . LYS A 1 200 ? -0.936 0.862 -5.139 1.00 66.81 200 LYS A C 1
ATOM 1650 O O . LYS A 1 200 ? -1.517 -0.197 -4.921 1.00 66.81 200 LYS A O 1
ATOM 1655 N N . GLY A 1 201 ? 0.308 1.115 -4.723 1.00 74.56 201 GLY A N 1
ATOM 1656 C CA . GLY A 1 201 ? 1.062 0.203 -3.854 1.00 74.56 201 GLY A CA 1
ATOM 1657 C C . GLY A 1 201 ? 0.496 0.223 -2.440 1.00 74.56 201 GLY A C 1
ATOM 1658 O O . GLY A 1 201 ? 0.139 -0.826 -1.911 1.00 74.56 201 GLY A O 1
ATOM 1659 N N . PHE A 1 202 ? 0.290 1.430 -1.910 1.00 85.00 202 PHE A N 1
ATOM 1660 C CA . PHE A 1 202 ? -0.342 1.665 -0.621 1.00 85.00 202 PHE A CA 1
ATOM 1661 C C . PHE A 1 202 ? -1.746 1.077 -0.567 1.00 85.00 202 PHE A C 1
ATOM 1663 O O . PHE A 1 202 ? -1.996 0.259 0.302 1.00 85.00 202 PHE A O 1
ATOM 1670 N N . ASN A 1 203 ? -2.647 1.404 -1.505 1.00 84.69 203 ASN A N 1
ATOM 1671 C CA . ASN A 1 203 ? -4.015 0.875 -1.454 1.00 84.69 203 ASN A CA 1
ATOM 1672 C C . ASN A 1 203 ? -4.043 -0.649 -1.581 1.00 84.69 203 ASN A C 1
ATOM 1674 O O . ASN A 1 203 ? -4.876 -1.294 -0.952 1.00 84.69 203 ASN A O 1
ATOM 1678 N N . PHE A 1 204 ? -3.140 -1.236 -2.375 1.00 85.06 204 PHE A N 1
ATOM 1679 C CA . PHE A 1 204 ? -3.035 -2.689 -2.481 1.00 85.06 204 PHE A CA 1
ATOM 1680 C C . PHE A 1 204 ? -2.600 -3.319 -1.153 1.00 85.06 204 PHE A C 1
ATOM 1682 O O . PHE A 1 204 ? -3.266 -4.236 -0.683 1.00 85.06 204 PHE A O 1
ATOM 1689 N N . LEU A 1 205 ? -1.529 -2.816 -0.533 1.00 88.00 205 LEU A N 1
ATOM 1690 C CA . LEU A 1 205 ? -1.055 -3.305 0.762 1.00 88.00 205 LEU A CA 1
ATOM 1691 C C . LEU A 1 205 ? -2.083 -3.049 1.876 1.00 88.00 205 LEU A C 1
ATOM 1693 O O . LEU A 1 205 ? -2.405 -3.964 2.625 1.00 88.00 205 LEU A O 1
ATOM 1697 N N . PHE A 1 206 ? -2.656 -1.847 1.925 1.00 90.94 206 PHE A N 1
ATOM 1698 C CA . PHE A 1 206 ? -3.722 -1.468 2.848 1.00 90.94 206 PHE A CA 1
ATOM 1699 C C . PHE A 1 206 ? -4.906 -2.416 2.757 1.00 90.94 206 PHE A C 1
ATOM 1701 O O . PHE A 1 206 ? -5.350 -2.905 3.786 1.00 90.94 206 PHE A O 1
ATOM 1708 N N . SER A 1 207 ? -5.387 -2.716 1.547 1.00 90.25 207 SER A N 1
ATOM 1709 C CA . SER A 1 207 ? -6.520 -3.631 1.370 1.00 90.25 207 SER A CA 1
ATOM 1710 C C . SER A 1 207 ? -6.186 -5.022 1.908 1.00 90.25 207 SER A C 1
ATOM 1712 O O . SER A 1 207 ? -6.994 -5.605 2.614 1.00 90.25 207 SER A O 1
ATOM 1714 N N . ARG A 1 208 ? -4.966 -5.522 1.665 1.00 90.94 208 ARG A N 1
ATOM 1715 C CA . ARG A 1 208 ? -4.521 -6.830 2.172 1.00 90.94 208 ARG A CA 1
ATOM 1716 C C . ARG A 1 208 ? -4.404 -6.874 3.690 1.00 90.94 208 ARG A C 1
ATOM 1718 O O . ARG A 1 208 ? -4.828 -7.849 4.299 1.00 90.94 208 ARG A O 1
ATOM 1725 N N . ILE A 1 209 ? -3.842 -5.832 4.298 1.00 90.69 209 ILE A N 1
ATOM 1726 C CA . ILE A 1 209 ? -3.756 -5.729 5.758 1.00 90.69 209 ILE A CA 1
ATOM 1727 C C . ILE A 1 209 ? -5.155 -5.582 6.354 1.00 90.69 209 ILE A C 1
ATOM 1729 O O . ILE A 1 209 ? -5.457 -6.232 7.346 1.00 90.69 209 ILE A O 1
ATOM 1733 N N . TYR A 1 210 ? -6.015 -4.770 5.740 1.00 91.06 210 TYR A N 1
ATOM 1734 C CA . TYR A 1 210 ? -7.386 -4.578 6.192 1.00 91.06 210 TYR A CA 1
ATOM 1735 C C . TYR A 1 210 ? -8.172 -5.881 6.141 1.00 91.06 210 TYR A C 1
ATOM 1737 O O . TYR A 1 210 ? -8.765 -6.241 7.144 1.00 91.06 210 TYR A O 1
ATOM 1745 N N . GLU A 1 211 ? -8.126 -6.622 5.032 1.00 91.50 211 GLU A N 1
ATOM 1746 C CA . GLU A 1 211 ? -8.748 -7.948 4.904 1.00 91.50 211 GLU A CA 1
ATOM 1747 C C . GLU A 1 211 ? -8.209 -8.936 5.951 1.00 91.50 211 GLU A C 1
ATOM 1749 O O . GLU A 1 211 ? -8.974 -9.690 6.557 1.00 91.50 211 GLU A O 1
ATOM 1754 N N . TYR A 1 212 ? -6.896 -8.921 6.206 1.00 90.75 212 TYR A N 1
ATOM 1755 C CA . TYR A 1 212 ? -6.290 -9.749 7.247 1.00 90.75 212 TYR A CA 1
ATOM 1756 C C . TYR A 1 212 ? -6.833 -9.388 8.634 1.00 90.75 212 TYR A C 1
ATOM 1758 O O . TYR A 1 212 ? -7.311 -10.258 9.354 1.00 90.75 212 TYR A O 1
ATOM 1766 N N . ILE A 1 213 ? -6.799 -8.107 9.005 1.00 88.56 213 ILE A N 1
ATOM 1767 C CA . ILE A 1 213 ? -7.301 -7.652 10.303 1.00 88.56 213 ILE A CA 1
ATOM 1768 C C . ILE A 1 213 ? -8.798 -7.940 10.401 1.00 88.56 213 ILE A C 1
ATOM 1770 O O . ILE A 1 213 ? -9.232 -8.516 11.383 1.00 88.56 213 ILE A O 1
ATOM 1774 N N . ASP A 1 214 ? -9.589 -7.604 9.389 1.00 89.06 214 ASP A N 1
ATOM 1775 C CA . ASP A 1 214 ? -11.036 -7.808 9.378 1.00 89.06 214 ASP A CA 1
ATOM 1776 C C . ASP A 1 214 ? -11.428 -9.275 9.606 1.00 89.06 214 ASP A C 1
ATOM 1778 O O . ASP A 1 214 ? -12.332 -9.545 10.393 1.00 89.06 214 ASP A O 1
ATOM 1782 N N . SER A 1 215 ? -10.695 -10.212 8.996 1.00 89.69 215 SER A N 1
ATOM 1783 C CA . SER A 1 215 ? -10.942 -11.655 9.134 1.00 89.69 215 SER A CA 1
ATOM 1784 C C . SER A 1 215 ? -10.488 -12.265 10.464 1.00 89.69 215 SER A C 1
ATOM 1786 O O . SER A 1 215 ? -10.989 -13.325 10.833 1.00 89.69 215 SER A O 1
ATOM 1788 N N . HIS A 1 216 ? -9.565 -11.627 11.189 1.00 86.62 216 HIS A N 1
ATOM 1789 C CA . HIS A 1 216 ? -9.023 -12.158 12.450 1.00 86.62 216 HIS A CA 1
ATOM 1790 C C . HIS A 1 216 ? -9.473 -11.366 13.685 1.00 86.62 216 HIS A C 1
ATOM 1792 O O . HIS A 1 216 ? -9.350 -11.844 14.810 1.00 86.62 216 HIS A O 1
ATOM 1798 N N . LEU A 1 217 ? -9.989 -10.154 13.491 1.00 80.56 217 LEU A N 1
ATOM 1799 C CA . LEU A 1 217 ? -10.369 -9.225 14.543 1.00 80.56 217 LEU A CA 1
ATOM 1800 C C . LEU A 1 217 ? -11.897 -9.255 14.725 1.00 80.56 217 LEU A C 1
ATOM 1802 O O . LEU A 1 217 ? -12.613 -8.405 14.184 1.00 80.56 217 LEU A O 1
ATOM 1806 N N . ASN A 1 218 ? -12.388 -10.249 15.475 1.00 72.12 218 ASN A N 1
ATOM 1807 C CA . ASN A 1 218 ? -13.807 -10.410 15.807 1.00 72.12 218 ASN A CA 1
ATOM 1808 C C . ASN A 1 218 ? -14.048 -10.076 17.290 1.00 72.12 218 ASN A C 1
ATOM 1810 O O . ASN A 1 218 ? -13.446 -10.689 18.165 1.00 72.12 218 ASN A O 1
ATOM 1814 N N . PHE A 1 219 ? -14.866 -9.059 17.562 1.00 65.06 219 PHE A N 1
ATOM 1815 C CA . PHE A 1 219 ? -14.760 -8.240 18.781 1.00 65.06 219 PHE A CA 1
ATOM 1816 C C . PHE A 1 219 ? -16.057 -8.080 19.575 1.00 65.06 219 PHE A C 1
ATOM 1818 O O . PHE A 1 219 ? -16.164 -7.146 20.372 1.00 65.06 219 PHE A O 1
ATOM 1825 N N . GLU A 1 220 ? -17.062 -8.928 19.353 1.00 63.69 220 GLU A N 1
ATOM 1826 C CA . GLU A 1 220 ? -18.371 -8.732 19.996 1.00 63.69 220 GLU A CA 1
ATOM 1827 C C . GLU A 1 220 ? -18.259 -8.573 21.528 1.00 63.69 220 GLU A C 1
ATOM 1829 O O . GLU A 1 220 ? -18.956 -7.725 22.105 1.00 63.69 220 GLU A O 1
ATOM 1834 N N . ASP A 1 221 ? -17.279 -9.256 22.137 1.00 66.62 221 ASP A N 1
ATOM 1835 C CA . ASP A 1 221 ? -17.042 -9.276 23.583 1.00 66.62 221 ASP A CA 1
ATOM 1836 C C . ASP A 1 221 ? -15.950 -8.318 24.098 1.00 66.62 221 ASP A C 1
ATOM 1838 O O . ASP A 1 221 ? -15.937 -8.002 25.289 1.00 66.62 221 ASP A O 1
ATOM 1842 N N . SER A 1 222 ? -15.033 -7.832 23.252 1.00 70.69 222 SER A N 1
ATOM 1843 C CA . SER A 1 222 ? -13.887 -7.016 23.704 1.00 70.69 222 SER A CA 1
ATOM 1844 C C . SER A 1 222 ? -14.052 -5.501 23.511 1.00 70.69 222 SER A C 1
ATOM 1846 O O . SER A 1 222 ? -13.217 -4.735 23.996 1.00 70.69 222 SER A O 1
ATOM 1848 N N . VAL A 1 223 ? -15.158 -5.045 22.901 1.00 78.31 223 VAL A N 1
ATOM 1849 C CA . VAL A 1 223 ? -15.610 -3.640 22.978 1.00 78.31 223 VAL A CA 1
ATOM 1850 C C . VAL A 1 223 ? -16.734 -3.512 24.001 1.00 78.31 223 VAL A C 1
ATOM 1852 O O . VAL A 1 223 ? -17.836 -4.035 23.816 1.00 78.31 223 VAL A O 1
ATOM 1855 N N . ILE A 1 224 ? -16.476 -2.755 25.060 1.00 81.56 224 ILE A N 1
ATOM 1856 C CA . ILE A 1 224 ? -17.425 -2.456 26.127 1.00 81.56 224 ILE A CA 1
ATOM 1857 C C . ILE A 1 224 ? -17.909 -1.022 25.936 1.00 81.56 224 ILE A C 1
ATOM 1859 O O . ILE A 1 224 ? -17.116 -0.088 25.941 1.00 81.56 224 ILE A O 1
ATOM 1863 N N . VAL A 1 225 ? -19.221 -0.845 25.774 1.00 82.38 225 VAL A N 1
ATOM 1864 C CA . VAL A 1 225 ? -19.850 0.483 25.726 1.00 82.38 225 VAL A CA 1
ATOM 1865 C C . VAL A 1 225 ? -20.583 0.716 27.040 1.00 82.38 225 VAL A C 1
ATOM 1867 O O . VAL A 1 225 ? -21.679 0.177 27.268 1.00 82.38 225 VAL A O 1
ATOM 1870 N N . ASP A 1 226 ? -19.957 1.511 27.899 1.00 83.00 226 ASP A N 1
ATOM 1871 C CA . ASP A 1 226 ? -20.516 1.970 29.159 1.00 83.00 226 ASP A CA 1
ATOM 1872 C C . ASP A 1 226 ? -21.181 3.338 28.979 1.00 83.00 226 ASP A C 1
ATOM 1874 O O . ASP A 1 226 ? -20.682 4.222 28.284 1.00 83.00 226 ASP A O 1
ATOM 1878 N N . VAL A 1 227 ? -22.355 3.498 29.577 1.00 76.62 227 VAL A N 1
ATOM 1879 C CA . VAL A 1 227 ? -23.167 4.705 29.436 1.00 76.62 227 VAL A CA 1
ATOM 1880 C C . VAL A 1 227 ? -23.536 5.178 30.824 1.00 76.62 227 VAL A C 1
ATOM 1882 O O . VAL A 1 227 ? -24.222 4.466 31.557 1.00 76.62 227 VAL A O 1
ATOM 1885 N N . LYS A 1 228 ? -23.094 6.386 31.168 1.00 79.75 228 LYS A N 1
ATOM 1886 C CA . LYS A 1 228 ? -23.284 6.974 32.491 1.00 79.75 228 LYS A CA 1
ATOM 1887 C C . LYS A 1 228 ? -24.156 8.219 32.389 1.00 79.75 228 LYS A C 1
ATOM 1889 O O . LYS A 1 228 ? -23.962 9.068 31.517 1.00 79.75 228 LYS A O 1
ATOM 1894 N N . SER A 1 229 ? -25.110 8.324 33.310 1.00 75.38 229 SER A N 1
ATOM 1895 C CA . SER A 1 229 ? -25.899 9.539 33.500 1.00 75.38 229 SER A CA 1
ATOM 1896 C C . SER A 1 229 ? -25.002 10.622 34.100 1.00 75.38 229 SER A C 1
ATOM 1898 O O . SER A 1 229 ? -24.389 10.417 35.150 1.00 75.38 229 SER A O 1
ATOM 1900 N N . SER A 1 230 ? -24.866 11.750 33.402 1.00 76.56 230 SER A N 1
ATOM 1901 C CA . SER A 1 230 ? -23.969 12.843 33.788 1.00 76.56 230 SER A CA 1
ATOM 1902 C C . SER A 1 230 ? -24.527 14.196 33.354 1.00 76.56 230 SER A C 1
ATOM 1904 O O . SER A 1 230 ? -25.114 14.332 32.282 1.00 76.56 230 SER A O 1
ATOM 1906 N N . ASN A 1 231 ? -24.282 15.225 34.170 1.00 73.81 231 ASN A N 1
ATOM 1907 C CA . ASN A 1 231 ? -24.623 16.611 33.836 1.00 73.81 231 ASN A CA 1
ATOM 1908 C C . ASN A 1 231 ? -23.728 17.185 32.724 1.00 73.81 231 ASN A C 1
ATOM 1910 O O . ASN A 1 231 ? -24.151 18.088 32.001 1.00 73.81 231 ASN A O 1
ATOM 1914 N N . ASN A 1 232 ? -22.511 16.651 32.590 1.00 77.88 232 ASN A N 1
ATOM 1915 C CA . ASN A 1 232 ? -21.558 17.010 31.547 1.00 77.88 232 ASN A CA 1
ATOM 1916 C C . ASN A 1 232 ? -21.527 15.908 30.497 1.00 77.88 232 ASN A C 1
ATOM 1918 O O . ASN A 1 232 ? -21.327 14.739 30.836 1.00 77.88 232 ASN A O 1
ATOM 1922 N N . GLU A 1 233 ? -21.688 16.288 29.236 1.00 77.06 233 GLU A N 1
ATOM 1923 C CA . GLU A 1 233 ? -21.666 15.329 28.146 1.00 77.06 233 GLU A CA 1
ATOM 1924 C C . GLU A 1 233 ? -20.245 15.169 27.589 1.00 77.06 233 GLU A C 1
ATOM 1926 O O . GLU A 1 233 ? -19.598 16.142 27.197 1.00 77.06 233 GLU A O 1
ATOM 1931 N N . SER A 1 234 ? -19.740 13.937 27.580 1.00 79.75 234 SER A N 1
ATOM 1932 C CA . SER A 1 234 ? -18.398 13.612 27.092 1.00 79.75 234 SER A CA 1
ATOM 1933 C C . SER A 1 234 ? -18.328 12.179 26.573 1.00 79.75 234 SER A C 1
ATOM 1935 O O . SER A 1 234 ? -19.159 11.331 26.903 1.00 79.75 234 SER A O 1
ATOM 1937 N N . ILE A 1 235 ? -17.330 11.919 25.730 1.00 75.00 235 ILE A N 1
ATOM 1938 C CA . ILE A 1 235 ? -17.006 10.583 25.232 1.00 75.00 235 ILE A CA 1
ATOM 1939 C C . ILE A 1 235 ? -15.550 10.320 25.583 1.00 75.00 235 ILE A C 1
ATOM 1941 O O . ILE A 1 235 ? -14.658 11.034 25.118 1.00 75.00 235 ILE A O 1
ATOM 1945 N N . GLU A 1 236 ? -15.333 9.291 26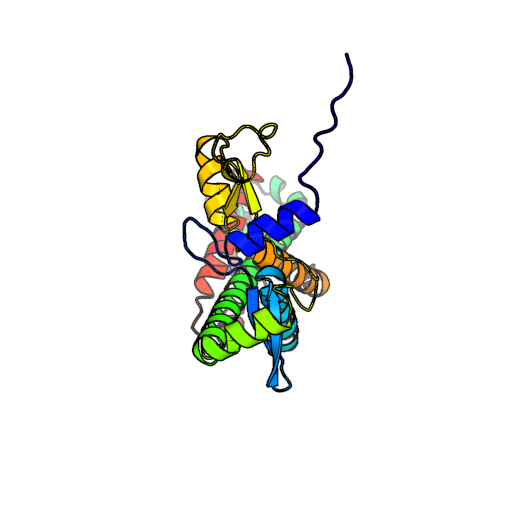.384 1.00 79.75 236 GLU A N 1
ATOM 1946 C CA . GLU A 1 236 ? -14.024 8.820 26.813 1.00 79.75 236 GLU A CA 1
ATOM 1947 C C . GLU A 1 236 ? -13.799 7.425 26.235 1.00 79.75 236 GLU A C 1
ATOM 1949 O O . GLU A 1 236 ? -14.698 6.584 26.223 1.00 79.75 236 GLU A O 1
ATOM 1954 N N . ILE A 1 237 ? -12.609 7.204 25.689 1.00 75.25 237 ILE A N 1
ATOM 1955 C CA . ILE A 1 237 ? -12.231 5.947 25.048 1.00 75.25 237 ILE A CA 1
ATOM 1956 C C . ILE A 1 237 ? -10.922 5.514 25.688 1.00 75.25 237 ILE A C 1
ATOM 1958 O O . ILE A 1 237 ? -9.908 6.205 25.564 1.00 75.25 237 ILE A O 1
ATOM 1962 N N . GLU A 1 238 ? -10.960 4.372 26.359 1.00 78.06 238 GLU A N 1
ATOM 1963 C CA . GLU A 1 238 ? -9.846 3.808 27.108 1.00 78.06 238 GLU A CA 1
ATOM 1964 C C . GLU A 1 238 ? -9.537 2.393 26.612 1.00 78.06 238 GLU A C 1
ATOM 1966 O O . GLU A 1 238 ? -10.421 1.628 26.220 1.00 78.06 238 GLU A O 1
ATOM 1971 N N . PHE A 1 239 ? -8.251 2.055 26.608 1.00 74.75 239 PHE A N 1
ATOM 1972 C CA . PHE A 1 239 ? -7.765 0.710 26.329 1.00 74.75 239 PHE A CA 1
ATOM 1973 C C . PHE A 1 239 ? -7.037 0.205 27.571 1.00 74.75 239 PHE A C 1
ATOM 1975 O O . PHE A 1 239 ? -6.027 0.781 27.972 1.00 74.75 239 PHE A O 1
ATOM 1982 N N . ASP A 1 240 ? -7.502 -0.904 28.139 1.00 70.06 240 ASP A N 1
ATOM 1983 C CA . ASP A 1 240 ? -7.009 -1.374 29.440 1.00 70.06 240 ASP A CA 1
ATOM 1984 C C . ASP A 1 240 ? -5.567 -1.931 29.388 1.00 70.06 240 ASP A C 1
ATOM 1986 O O . ASP A 1 240 ? -4.929 -2.079 30.423 1.00 70.06 240 ASP A O 1
ATOM 1990 N N . ASN A 1 241 ? -5.027 -2.235 28.197 1.00 64.25 241 ASN A N 1
ATOM 1991 C CA . ASN A 1 241 ? -3.740 -2.934 28.013 1.00 64.25 241 ASN A CA 1
ATOM 1992 C C . ASN A 1 241 ? -2.843 -2.313 26.914 1.00 64.25 241 ASN A C 1
ATOM 1994 O O . ASN A 1 241 ? -2.211 -3.020 26.124 1.00 64.25 241 ASN A O 1
ATOM 1998 N N . ILE A 1 242 ? -2.765 -0.978 26.857 1.00 60.91 242 ILE A N 1
ATOM 1999 C CA . ILE A 1 242 ? -1.989 -0.223 25.846 1.00 60.91 242 ILE A CA 1
ATOM 2000 C C . ILE A 1 242 ? -0.495 -0.601 25.827 1.00 60.91 242 ILE A C 1
ATOM 2002 O O . ILE A 1 242 ? 0.112 -0.684 24.755 1.00 60.91 242 ILE A O 1
ATOM 2006 N N . GLU A 1 243 ? 0.102 -0.878 26.989 1.00 61.72 243 GLU A N 1
ATOM 2007 C CA . GLU A 1 243 ? 1.541 -1.161 27.119 1.00 61.72 243 GLU A CA 1
ATOM 2008 C C . GLU A 1 243 ? 2.002 -2.381 26.304 1.00 61.72 243 GLU A C 1
ATOM 2010 O O . GLU A 1 243 ? 3.115 -2.390 25.773 1.00 61.72 243 GLU A O 1
ATOM 2015 N N . ASN A 1 244 ? 1.131 -3.378 26.119 1.00 62.06 244 ASN A N 1
ATOM 2016 C CA . ASN A 1 244 ? 1.440 -4.577 25.335 1.00 62.06 244 ASN A CA 1
ATOM 2017 C C . ASN A 1 244 ? 1.581 -4.281 23.838 1.00 62.06 244 ASN A C 1
ATOM 2019 O O . ASN A 1 244 ? 2.336 -4.958 23.140 1.00 62.06 244 ASN A O 1
ATOM 2023 N N . LEU A 1 245 ? 0.865 -3.272 23.336 1.00 60.94 245 LEU A N 1
ATOM 2024 C CA . LEU A 1 245 ? 0.978 -2.858 21.944 1.00 60.94 245 LEU A CA 1
ATOM 2025 C C . LEU A 1 245 ? 2.256 -2.041 21.741 1.00 60.94 245 LEU A C 1
ATOM 2027 O O . LEU A 1 245 ? 2.936 -2.262 20.740 1.00 60.94 245 LEU A O 1
ATOM 2031 N N . ASN A 1 246 ? 2.647 -1.194 22.705 1.00 63.34 246 ASN A N 1
ATOM 2032 C CA . ASN A 1 246 ? 3.879 -0.381 22.650 1.00 63.34 246 ASN A CA 1
ATOM 2033 C C . ASN A 1 246 ? 5.134 -1.229 22.424 1.00 63.34 246 ASN A C 1
ATOM 2035 O O . ASN A 1 246 ? 6.005 -0.858 21.638 1.00 63.34 246 ASN A O 1
ATOM 2039 N N . GLN A 1 247 ? 5.191 -2.416 23.026 1.00 61.59 247 GLN A N 1
ATOM 2040 C CA . GLN A 1 247 ? 6.293 -3.360 22.825 1.00 61.59 247 GLN A CA 1
ATOM 2041 C C . GLN A 1 247 ? 6.371 -3.907 21.390 1.00 61.59 247 GLN A C 1
ATOM 2043 O O . GLN A 1 247 ? 7.455 -4.253 20.925 1.00 61.59 247 GLN A O 1
ATOM 2048 N N . ILE A 1 248 ? 5.245 -3.963 20.674 1.00 60.72 248 ILE A N 1
ATOM 2049 C CA . ILE A 1 248 ? 5.153 -4.538 19.328 1.00 60.72 248 ILE A CA 1
ATOM 2050 C C . ILE A 1 248 ? 5.560 -3.525 18.254 1.00 60.72 248 ILE A C 1
ATOM 2052 O O . ILE A 1 248 ? 6.304 -3.872 17.340 1.00 60.72 248 ILE A O 1
ATOM 2056 N N . PHE A 1 249 ? 5.120 -2.268 18.354 1.00 62.06 249 PHE A N 1
ATOM 2057 C CA . PHE A 1 249 ? 5.499 -1.239 17.373 1.00 62.06 249 PHE A CA 1
ATOM 2058 C C . PHE A 1 249 ? 6.808 -0.504 17.737 1.00 62.06 249 PHE A C 1
ATOM 2060 O O . PHE A 1 249 ? 7.319 0.281 16.932 1.00 62.06 249 PHE A O 1
ATOM 2067 N N . GLY A 1 250 ? 7.386 -0.774 18.915 1.00 64.38 250 GLY A N 1
ATOM 2068 C CA . GLY A 1 250 ? 8.630 -0.165 19.394 1.00 64.38 250 GLY A CA 1
ATOM 2069 C C . GLY A 1 250 ? 8.510 1.355 19.566 1.00 64.38 250 GLY A C 1
ATOM 2070 O O . GLY A 1 250 ? 7.473 1.863 19.976 1.00 64.38 250 GLY A O 1
ATOM 2071 N N . ASN A 1 251 ? 9.549 2.109 19.180 1.00 52.34 251 ASN A N 1
ATOM 2072 C CA . ASN A 1 251 ? 9.552 3.585 19.217 1.00 52.34 251 ASN A CA 1
ATOM 2073 C C . ASN A 1 251 ? 8.640 4.248 18.156 1.00 52.34 251 ASN A C 1
ATOM 2075 O O . ASN A 1 251 ? 8.630 5.474 18.033 1.00 52.34 251 ASN A O 1
ATOM 2079 N N . LYS A 1 252 ? 7.915 3.480 17.328 1.00 55.84 252 LYS A N 1
ATOM 2080 C CA . LYS A 1 252 ? 7.015 4.036 16.306 1.00 55.84 252 LYS A CA 1
ATOM 2081 C C . LYS A 1 252 ? 5.677 4.392 16.978 1.00 55.84 252 LYS A C 1
ATOM 2083 O O . LYS A 1 252 ? 4.782 3.557 17.017 1.00 55.84 252 LYS A O 1
ATOM 2088 N N . ASN A 1 253 ? 5.572 5.627 17.494 1.00 59.28 253 ASN A N 1
ATOM 2089 C CA . ASN A 1 253 ? 4.433 6.235 18.215 1.00 59.28 253 ASN A CA 1
ATOM 2090 C C . ASN A 1 253 ? 3.080 5.528 18.012 1.00 59.28 253 ASN A C 1
ATOM 2092 O O . ASN A 1 253 ? 2.344 5.799 17.051 1.00 59.28 253 ASN A O 1
ATOM 2096 N N . ILE A 1 254 ? 2.746 4.649 18.950 1.00 59.97 254 ILE A N 1
ATOM 2097 C CA . ILE A 1 254 ? 1.407 4.081 19.113 1.00 59.97 254 ILE A CA 1
ATOM 2098 C C . ILE A 1 254 ? 0.443 5.101 19.697 1.00 59.97 254 ILE A C 1
ATOM 2100 O O . ILE A 1 254 ? -0.733 5.086 19.339 1.00 59.97 254 ILE A O 1
ATOM 2104 N N . ASP A 1 255 ? 0.942 6.035 20.503 1.00 63.62 255 ASP A N 1
ATOM 2105 C CA . ASP A 1 255 ? 0.145 7.157 20.990 1.00 63.62 255 ASP A CA 1
ATOM 2106 C C . ASP A 1 255 ? -0.501 7.905 19.818 1.00 63.62 255 ASP A C 1
ATOM 2108 O O . ASP A 1 255 ? -1.667 8.270 19.888 1.00 63.62 255 ASP A O 1
ATOM 2112 N N . ASP A 1 256 ? 0.181 8.021 18.672 1.00 69.50 256 ASP A N 1
ATOM 2113 C CA . ASP A 1 256 ? -0.412 8.595 17.459 1.00 69.50 256 ASP A CA 1
ATOM 2114 C C . ASP A 1 256 ? -1.574 7.753 16.905 1.00 69.50 256 ASP A C 1
ATOM 2116 O O . ASP A 1 256 ? -2.535 8.315 16.386 1.00 69.50 256 ASP A O 1
ATOM 2120 N N . ILE A 1 257 ? -1.497 6.418 16.988 1.00 67.19 257 ILE A N 1
ATOM 2121 C CA . ILE A 1 257 ? -2.560 5.500 16.538 1.00 67.19 257 ILE A CA 1
ATOM 2122 C C . ILE A 1 257 ? -3.794 5.694 17.414 1.00 67.19 257 ILE A C 1
ATOM 2124 O O . ILE A 1 257 ? -4.892 5.872 16.887 1.00 67.19 257 ILE A O 1
ATOM 2128 N N . PHE A 1 258 ? -3.616 5.695 18.735 1.00 69.12 258 PHE A N 1
ATOM 2129 C CA . PHE A 1 258 ? -4.719 5.869 19.676 1.00 69.12 258 PHE A CA 1
ATOM 2130 C C . PHE A 1 258 ? -5.283 7.282 19.646 1.00 69.12 258 PHE A C 1
ATOM 2132 O O . PHE A 1 258 ? -6.496 7.443 19.627 1.00 69.12 258 PHE A O 1
ATOM 2139 N N . ASN A 1 259 ? -4.442 8.306 19.526 1.00 75.19 259 ASN A N 1
ATOM 2140 C CA . ASN A 1 259 ? -4.895 9.681 19.351 1.00 75.19 259 ASN A CA 1
ATOM 2141 C C . ASN A 1 259 ? -5.688 9.848 18.046 1.00 75.19 259 ASN A C 1
ATOM 2143 O O . ASN A 1 259 ? -6.737 10.496 18.034 1.00 75.19 259 ASN A O 1
ATOM 2147 N N . GLU A 1 260 ? -5.234 9.242 16.941 1.00 77.56 260 GLU A N 1
ATOM 2148 C CA . GLU A 1 260 ? -5.967 9.257 15.671 1.00 77.56 260 GLU A CA 1
ATOM 2149 C C . GLU A 1 260 ? -7.293 8.488 15.773 1.00 77.56 260 GLU A C 1
ATOM 2151 O O . GLU A 1 260 ? -8.317 8.950 15.256 1.00 77.56 260 GLU A O 1
ATOM 2156 N N . LEU A 1 261 ? -7.289 7.343 16.455 1.00 74.75 261 LEU A N 1
ATOM 2157 C CA . LEU A 1 261 ? -8.473 6.532 16.704 1.00 74.75 261 LEU A CA 1
ATOM 2158 C C . LEU A 1 261 ? -9.495 7.286 17.557 1.00 74.75 261 LEU A C 1
ATOM 2160 O O . LEU A 1 261 ? -10.631 7.452 17.115 1.00 74.75 261 LEU A O 1
ATOM 2164 N N . ASN A 1 262 ? -9.076 7.807 18.712 1.00 73.38 262 ASN A N 1
ATOM 2165 C CA . ASN A 1 262 ? -9.899 8.594 19.625 1.00 73.38 262 ASN A CA 1
ATOM 2166 C C . ASN A 1 262 ? -10.512 9.780 18.889 1.00 73.38 262 ASN A C 1
ATOM 2168 O O . ASN A 1 262 ? -11.728 9.934 18.867 1.00 73.38 262 ASN A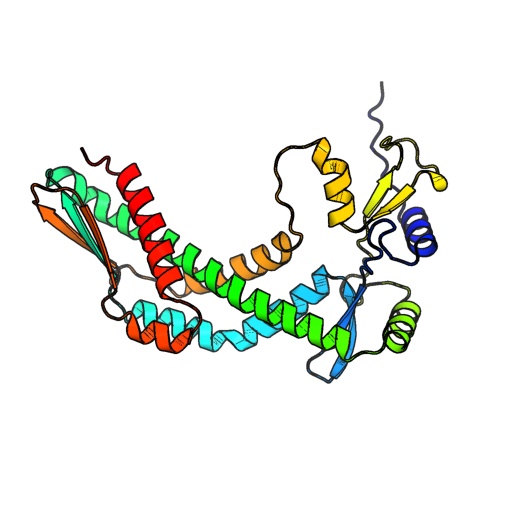 O 1
ATOM 2172 N N . LYS A 1 263 ? -9.703 10.546 18.150 1.00 82.38 263 LYS A N 1
ATOM 2173 C CA . LYS A 1 263 ? -10.202 11.662 17.340 1.00 82.38 263 LYS A CA 1
ATOM 2174 C C . LYS A 1 263 ? -11.252 11.221 16.314 1.00 82.38 263 LYS A C 1
ATOM 2176 O O . LYS A 1 263 ? -12.273 11.887 16.153 1.00 82.38 263 LYS A O 1
ATOM 2181 N N . LYS A 1 264 ? -11.022 10.122 15.586 1.00 80.12 264 LYS A N 1
ATOM 2182 C CA . LYS A 1 264 ? -11.956 9.642 14.549 1.00 80.12 264 LYS A CA 1
ATOM 2183 C C . LYS A 1 264 ? -13.246 9.071 15.130 1.00 80.12 264 LYS A C 1
ATOM 2185 O O . LYS A 1 264 ? -14.292 9.262 14.510 1.00 80.12 264 LYS A O 1
ATOM 2190 N N . ILE A 1 265 ? -13.173 8.361 16.253 1.00 75.50 265 ILE A N 1
ATOM 2191 C CA . ILE A 1 265 ? -14.341 7.796 16.929 1.00 75.50 265 ILE A CA 1
ATOM 2192 C C . ILE A 1 265 ? -15.146 8.923 17.571 1.00 75.50 265 ILE A C 1
ATOM 2194 O O . ILE A 1 265 ? -16.327 9.043 17.258 1.00 75.50 265 ILE A O 1
ATOM 2198 N N . SER A 1 266 ? -14.522 9.796 18.369 1.00 75.62 266 SER A N 1
ATOM 2199 C CA . SER A 1 266 ? -15.215 10.901 19.041 1.00 75.62 266 SER A CA 1
ATOM 2200 C C . SER A 1 266 ? -15.930 11.812 18.045 1.00 75.62 266 SER A C 1
ATOM 2202 O O . SER A 1 266 ? -17.114 12.078 18.221 1.00 75.62 266 SER A O 1
ATOM 2204 N N . ASN A 1 267 ? -15.278 12.192 16.937 1.00 79.56 267 ASN A N 1
ATOM 2205 C CA . ASN A 1 267 ? -15.919 12.997 15.887 1.00 79.56 267 ASN A CA 1
ATOM 2206 C C . ASN A 1 267 ? -17.145 12.307 15.269 1.00 79.56 267 ASN A C 1
ATOM 2208 O O . ASN A 1 267 ? -18.108 12.968 14.890 1.00 79.56 267 ASN A O 1
ATOM 2212 N N . TYR A 1 268 ? -17.099 10.983 15.107 1.00 74.75 268 TYR A N 1
ATOM 2213 C CA . TYR A 1 268 ? -18.200 10.242 14.501 1.00 74.75 268 TYR A CA 1
ATOM 2214 C C . TYR A 1 268 ? -19.349 10.020 15.489 1.00 74.75 268 TYR A C 1
ATOM 2216 O O . TYR A 1 268 ? -20.507 10.174 15.115 1.00 74.75 268 TYR A O 1
ATOM 2224 N N . ILE A 1 269 ? -19.047 9.698 16.749 1.00 72.56 269 ILE A N 1
ATOM 2225 C CA . ILE A 1 269 ? -20.070 9.545 17.787 1.00 72.56 269 ILE A CA 1
ATOM 2226 C C . ILE A 1 269 ? -20.755 10.891 18.053 1.00 72.56 269 ILE A C 1
ATOM 2228 O O . ILE A 1 269 ? -21.976 10.919 18.102 1.00 72.56 269 ILE A O 1
ATOM 2232 N N . GLN A 1 270 ? -20.018 12.007 18.107 1.00 74.81 270 GLN A N 1
ATOM 2233 C CA . GLN A 1 270 ? -20.606 13.355 18.204 1.00 74.81 270 GLN A CA 1
ATOM 2234 C C . GLN A 1 270 ? -21.531 13.693 17.026 1.00 74.81 270 GLN A C 1
ATOM 2236 O O . GLN A 1 270 ? -22.500 14.427 17.190 1.00 74.81 270 GLN A O 1
ATOM 2241 N N . TYR A 1 271 ? -21.244 13.168 15.832 1.00 75.38 271 TYR A N 1
ATOM 2242 C CA . TYR A 1 271 ? -22.125 13.327 14.676 1.00 75.38 271 TYR A CA 1
ATOM 2243 C C . TYR A 1 271 ? -23.405 12.484 14.795 1.00 75.38 271 TYR A C 1
ATOM 2245 O O . TYR A 1 271 ? -24.480 12.949 14.423 1.00 75.38 271 TYR A O 1
ATOM 2253 N N . LEU A 1 272 ? -23.299 11.248 15.294 1.00 68.88 272 LEU A N 1
ATOM 2254 C CA . LEU A 1 272 ? -24.450 10.357 15.482 1.00 68.88 272 LEU A CA 1
ATOM 2255 C C . LEU A 1 272 ? -25.343 10.764 16.658 1.00 68.88 272 LEU A C 1
ATOM 2257 O O . LEU A 1 272 ? -26.557 10.579 16.607 1.00 68.88 272 LEU A O 1
ATOM 2261 N N . ILE A 1 273 ? -24.730 11.274 17.719 1.00 69.00 273 ILE A N 1
ATOM 2262 C CA . ILE A 1 273 ? -25.373 11.688 18.959 1.00 69.00 273 ILE A CA 1
ATOM 2263 C C . ILE A 1 273 ? -24.983 13.152 19.150 1.00 69.00 273 ILE A C 1
ATOM 2265 O O . ILE A 1 273 ? -23.952 13.416 19.768 1.00 69.00 273 ILE A O 1
ATOM 2269 N N . PRO A 1 274 ? -25.738 14.108 18.576 1.00 62.06 274 PRO A N 1
ATOM 2270 C CA . PRO A 1 274 ? -25.475 15.518 18.801 1.00 62.06 274 PRO A CA 1
ATOM 2271 C C . PRO A 1 274 ? -25.643 15.815 20.292 1.00 62.06 274 PRO A C 1
ATOM 2273 O O . PRO A 1 274 ? -26.743 15.786 20.841 1.00 62.06 274 PRO A O 1
ATOM 2276 N N . ILE A 1 275 ? -24.498 16.027 20.924 1.00 61.16 275 ILE A N 1
ATOM 2277 C CA . ILE A 1 275 ? -24.319 16.443 22.307 1.00 61.16 275 ILE A CA 1
ATOM 2278 C C . ILE A 1 275 ? -24.736 17.927 22.397 1.00 61.16 275 ILE A C 1
ATOM 2280 O O . ILE A 1 275 ? -24.222 18.729 21.614 1.00 61.16 275 ILE A O 1
ATOM 2284 N N . ASN A 1 276 ? -25.675 18.278 23.288 1.00 54.84 276 ASN A N 1
ATOM 2285 C CA . ASN A 1 276 ? -26.267 19.623 23.453 1.00 54.84 276 ASN A CA 1
ATOM 2286 C C . ASN A 1 276 ? -25.825 20.314 24.758 1.00 54.84 276 ASN A C 1
ATOM 2288 O O . ASN A 1 276 ? -26.097 19.803 25.881 1.00 54.84 276 ASN A O 1
#

Solvent-accessible surface area (backbone atoms only — not comparable to full-atom values): 16016 Å² total; per-residue (Å²): 136,81,87,78,71,83,77,69,81,50,72,69,61,52,50,53,50,36,60,75,46,71,53,27,11,78,84,78,59,50,62,51,64,42,74,42,75,44,96,87,70,49,78,42,46,21,26,57,68,58,40,51,51,48,48,49,57,54,47,52,62,70,40,44,64,55,54,51,51,52,47,51,54,52,66,75,23,45,38,40,34,41,37,30,30,81,58,81,81,72,49,71,86,39,45,67,57,49,49,52,52,44,50,56,47,49,48,49,52,52,19,51,53,53,37,50,57,52,49,58,50,46,53,50,52,52,52,48,48,59,67,73,50,54,68,69,60,51,51,54,50,39,59,75,49,69,64,30,14,75,86,74,58,49,67,82,59,39,79,41,45,75,84,72,43,88,84,57,77,49,72,88,36,49,44,40,22,38,67,64,61,49,46,58,72,47,47,88,77,50,90,85,77,80,92,55,90,54,54,66,59,50,51,52,50,26,50,52,44,32,54,52,45,61,77,70,58,83,52,86,84,33,54,43,77,45,76,44,85,30,98,61,72,48,79,46,77,48,58,82,50,57,70,68,53,43,70,72,56,50,92,56,63,55,66,56,53,52,52,51,43,50,53,56,45,52,58,48,49,45,66,77,49,74,80,131

Sequence (276 aa):
MGNVKNKGLSSRIRKKILERDEYKCNICGHKYLQIHILKNGNLSILCKQCHYRAHISDKINEYSNFLFTVVQKILESKLVITINSKSENILIYNKDLIKDVVLRKLKYVLSHKITKIIMEEIDKDIETELRVVSEDIKEQLILKNRHNCDKCGYSYLEIHHIDKNSENNNFENLITLCRECHRNIHYDLYQKTGVGNVEKGFNFLFSRIYEYIDSHLNFEDSVIVDVKSSNNESIEIEFDNIENLNQIFGNKNIDDIFNELNKKISNYIQYLIPIN

Secondary structure (DSSP, 8-state):
-------PPPHHHHHHHHHHTTTB-TTT--BSEEEEE-TTS-EEEEEHHHHHHHHHHHHHHHTHHHHHHHHHHHHHS-EEEEEEES-TTTTTTTHHHHHHHHHHHHHHHHHHHHHHHHHHHHHHHHHHHHHHS-HHHHHHHHHHTTT--TTT----PEEEETTS-TT---GGGEEEE-HHHHHHHHHTT-----S-TTHHHHHHHHHHHHHHHHHH---TTTEEEEEEE-SS-EEEEEETTHHHHHHHHTTS-HHHHHHHHHHHHHHHHHHHS---

Radius of gyration: 25.33 Å; Cα contacts (8 Å, |Δi|>4): 306; chains: 1; bounding box: 59×39×72 Å

InterPro domains:
  IPR002711 HNH endonuclease [PF01844] (149-186)
  IPR003615 HNH nuclease [SM00507] (12-52)
  IPR003615 HNH nuclease [SM00507] (138-183)
  IPR003615 HNH nuclease [cd00085] (140-186)
  IPR036280 Multiheme cytochrome superfamily [SSF48695] (22-191)

Foldseek 3Di:
DDDPPLPPDDPVLVLVQCVVVVCAAPPPRDRQWAWDQDPVRDIFTAGPVVLLVVLLVVVCVVCVVLLVLLLVLLQVKAKEKEWAAQDPPPPPVCPVVLVVQLLVLLLLLVLLLVLVVSVVVSVVNRVVRRVVDDPVNVVVNCVVLVNAGPVPRDSPFDKAQCVNDSVPPPSVRIGTHHPQVVVVVCCVPDPDDDRDPVCVSSVVSSVVSSVVSVVSNDDPPRYHYHYDHDPDTDIDIDMPRVVSVCVSCPPPDPVVSVVSSCVSSRVVVCVVPVHD

pLDDT: mean 77.97, std 12.95, range [31.0, 92.56]